Protein AF-A0A1Y5FBE2-F1 (afdb_monomer_lite)

Radius of gyration: 23.7 Å; chains: 1; bounding box: 53×28×66 Å

Foldseek 3Di:
DEAEEECDLAFFPLCVVQNLPDDVLVVPVQLQDPLSLLPTDTQPCNVVLVVVQVVDPPYDYAYEYEHHPNHPCNVVSNLNSCCVPPVVRSVRYHHDNQQLPDDDAEYEECDCVCCNRPHDYQHARSVCNVVSSVVVVVVVVVVVVQQVDWAWDADLQQGIWTAGPAWFFWQWWAFPVPGDIDGGDGHDHGHGPDGNPDDDDDDKGWGQWTATPVGDIDGTRIDGDD

pLDDT: mean 82.66, std 16.42, range [39.03, 98.75]

Organism: NCBI:txid97084

Secondary structure (DSSP, 8-state):
-EEEE-TBTTTB-THHHH-TTS-GGG--GGGGSTTTTTTPPBPTTHHHHHHHHHT-TT-EEEEEE---TT-TTHHHHHHHHHHHH-GGGTT-EEE-S-GGG--SSEEEES-GGGGG-SSEEEE--TTSHHHHHHHHHHHHHHHHHHHT-EEEEEETTTEEEEEESS-EEEEEEEBTTT--EEEEEEE-TT-BSS-S---SS--EEEEEEEEBTTS-EEEEEEEE--

Structure (mmCIF, N/CA/C/O backbone):
data_AF-A0A1Y5FBE2-F1
#
_entry.id   AF-A0A1Y5FBE2-F1
#
loop_
_atom_site.group_PDB
_atom_site.id
_atom_site.type_symbol
_atom_site.label_atom_id
_atom_site.label_alt_id
_atom_site.label_comp_id
_atom_site.label_asym_id
_atom_site.label_entity_id
_atom_site.label_seq_id
_atom_site.pdbx_PDB_ins_code
_atom_site.Cartn_x
_atom_site.Cartn_y
_atom_site.Cartn_z
_atom_site.occupancy
_atom_site.B_iso_or_equiv
_atom_site.auth_seq_id
_atom_site.auth_comp_id
_atom_site.auth_asym_id
_atom_site.auth_atom_id
_atom_site.pdbx_PDB_model_num
ATOM 1 N N . MET A 1 1 ? -9.022 -3.331 5.180 1.00 91.06 1 MET A N 1
ATOM 2 C CA . MET A 1 1 ? -8.553 -2.048 4.631 1.00 91.06 1 MET A CA 1
ATOM 3 C C . MET A 1 1 ? -7.587 -2.339 3.500 1.00 91.06 1 MET A C 1
ATOM 5 O O . MET A 1 1 ? -6.537 -2.925 3.731 1.00 91.06 1 MET A O 1
ATOM 9 N N . ILE A 1 2 ? -7.972 -1.974 2.287 1.00 97.00 2 ILE A N 1
ATOM 10 C CA . ILE A 1 2 ? -7.217 -2.148 1.055 1.00 97.00 2 ILE A CA 1
ATOM 11 C C . ILE A 1 2 ? -6.212 -1.002 0.911 1.00 97.00 2 ILE A C 1
ATOM 13 O O . ILE A 1 2 ? -6.560 0.178 0.999 1.00 97.00 2 ILE A O 1
ATOM 17 N N . VAL A 1 3 ? -4.954 -1.362 0.669 1.00 98.38 3 VAL A N 1
ATOM 18 C CA . VAL A 1 3 ? -3.867 -0.418 0.395 1.00 98.38 3 VAL A CA 1
ATOM 19 C C . VAL A 1 3 ? -3.239 -0.792 -0.940 1.00 98.38 3 VAL A C 1
ATOM 21 O O . VAL A 1 3 ? -2.662 -1.873 -1.079 1.00 98.38 3 VAL A O 1
ATOM 24 N N . TYR A 1 4 ? -3.337 0.115 -1.908 1.00 98.75 4 TYR A N 1
ATOM 25 C CA . TYR A 1 4 ? -2.652 -0.009 -3.186 1.00 98.75 4 TYR A CA 1
ATOM 26 C C . TYR A 1 4 ? -1.256 0.603 -3.109 1.00 98.75 4 TYR A C 1
ATOM 28 O O . TYR A 1 4 ? -1.082 1.721 -2.620 1.00 98.75 4 TYR A O 1
ATOM 36 N N . LEU A 1 5 ? -0.272 -0.127 -3.619 1.00 98.62 5 LEU A N 1
ATOM 37 C CA . LEU A 1 5 ? 1.113 0.305 -3.760 1.00 98.62 5 LEU A CA 1
ATOM 38 C C . LEU A 1 5 ? 1.438 0.396 -5.242 1.00 98.62 5 LEU A C 1
ATOM 40 O O . LEU A 1 5 ? 1.230 -0.574 -5.976 1.00 98.62 5 LEU A O 1
ATOM 44 N N . ASP A 1 6 ? 1.975 1.523 -5.690 1.00 98.06 6 ASP A N 1
ATOM 45 C CA . ASP A 1 6 ? 2.655 1.527 -6.974 1.00 98.06 6 ASP A CA 1
ATOM 46 C C . ASP A 1 6 ? 3.860 0.567 -6.965 1.00 98.06 6 ASP A C 1
ATOM 48 O O . ASP A 1 6 ? 4.431 0.252 -5.916 1.00 98.06 6 ASP A O 1
ATOM 52 N N . MET A 1 7 ? 4.215 0.041 -8.139 1.00 97.50 7 MET A N 1
ATOM 53 C CA . MET A 1 7 ? 5.421 -0.764 -8.264 1.00 97.50 7 MET A CA 1
ATOM 54 C C . MET A 1 7 ? 6.640 0.135 -8.473 1.00 97.50 7 MET A C 1
ATOM 56 O O . MET A 1 7 ? 7.513 0.201 -7.618 1.00 97.50 7 MET A O 1
ATOM 60 N N . ASP A 1 8 ? 6.745 0.761 -9.633 1.00 93.56 8 ASP A N 1
ATOM 61 C CA . ASP A 1 8 ? 7.910 1.482 -10.126 1.00 93.56 8 ASP A CA 1
ATOM 62 C C . ASP A 1 8 ? 7.934 2.936 -9.666 1.00 93.56 8 ASP A C 1
ATOM 64 O O . ASP A 1 8 ? 7.366 3.804 -10.305 1.00 93.56 8 ASP A O 1
ATOM 68 N N . GLY A 1 9 ? 8.699 3.199 -8.609 1.00 94.12 9 GLY A N 1
ATOM 69 C CA . GLY A 1 9 ? 8.725 4.497 -7.933 1.00 94.12 9 GLY A CA 1
ATOM 70 C C . GLY A 1 9 ? 8.431 4.371 -6.441 1.00 94.12 9 GLY A C 1
ATOM 71 O O . GLY A 1 9 ? 8.898 5.195 -5.652 1.00 94.12 9 GLY A O 1
ATOM 72 N N . VAL A 1 10 ? 7.773 3.277 -6.035 1.00 98.00 10 VAL A N 1
ATOM 73 C CA . VAL A 1 10 ? 7.457 2.965 -4.631 1.00 98.00 10 VAL A CA 1
ATOM 74 C C . VAL A 1 10 ? 8.110 1.666 -4.162 1.00 98.00 10 VAL A C 1
ATOM 76 O O . VAL A 1 10 ? 8.870 1.685 -3.198 1.00 98.00 10 VAL A O 1
ATOM 79 N N . LEU A 1 11 ? 7.849 0.534 -4.820 1.00 98.56 11 LEU A N 1
ATOM 80 C CA . LEU A 1 11 ? 8.425 -0.769 -4.454 1.00 98.56 11 LEU A CA 1
ATOM 81 C C . LEU A 1 11 ? 9.741 -1.061 -5.180 1.00 98.56 11 LEU A C 1
ATOM 83 O O . LEU A 1 11 ? 10.663 -1.611 -4.582 1.00 98.56 11 LEU A O 1
ATOM 87 N N . ALA A 1 12 ? 9.827 -0.691 -6.453 1.00 98.06 12 ALA A N 1
ATOM 88 C CA . ALA A 1 12 ? 10.966 -0.857 -7.341 1.00 98.06 12 ALA A CA 1
ATOM 89 C C . ALA A 1 12 ? 11.587 0.514 -7.633 1.00 98.06 12 ALA A C 1
ATOM 91 O O . ALA A 1 12 ? 10.889 1.471 -7.971 1.00 98.06 12 ALA A O 1
ATOM 92 N N . ASN A 1 13 ? 12.907 0.626 -7.519 1.00 96.62 13 ASN A N 1
ATOM 93 C CA . ASN A 1 13 ? 13.623 1.891 -7.638 1.00 96.62 13 ASN A CA 1
ATOM 94 C C . ASN A 1 13 ? 13.934 2.245 -9.099 1.00 96.62 13 ASN A C 1
ATOM 96 O O . ASN A 1 13 ? 15.077 2.184 -9.552 1.00 96.62 13 ASN A O 1
ATOM 100 N N . ILE A 1 14 ? 12.901 2.622 -9.854 1.00 94.75 14 ILE A N 1
ATOM 101 C CA . ILE A 1 14 ? 13.056 3.035 -11.255 1.00 94.75 14 ILE A CA 1
ATOM 102 C C . ILE A 1 14 ? 13.954 4.273 -11.400 1.00 94.75 14 ILE A C 1
ATOM 104 O O . ILE A 1 14 ? 14.804 4.325 -12.292 1.00 94.75 14 ILE A O 1
ATOM 108 N N . HIS A 1 15 ? 13.843 5.221 -10.467 1.00 91.06 15 HIS A N 1
ATOM 109 C CA . HIS A 1 15 ? 14.574 6.493 -10.463 1.00 91.06 15 HIS A CA 1
ATOM 110 C C . HIS A 1 15 ? 16.093 6.334 -10.342 1.00 91.06 15 HIS A C 1
ATOM 112 O O . HIS A 1 15 ? 16.834 7.184 -10.828 1.00 91.06 15 HIS A O 1
ATOM 118 N N . GLN A 1 16 ? 16.580 5.226 -9.777 1.00 91.25 16 GLN A N 1
ATOM 119 C CA . GLN A 1 16 ? 18.009 4.893 -9.781 1.00 91.25 16 GLN A CA 1
ATOM 120 C C . GLN A 1 16 ? 18.550 4.610 -11.188 1.00 91.25 16 GLN A C 1
ATOM 122 O O . GLN A 1 16 ? 19.730 4.844 -11.437 1.00 91.25 16 GLN A O 1
ATOM 127 N N . LYS A 1 17 ? 17.711 4.117 -12.111 1.00 91.12 17 LYS A N 1
ATOM 128 C CA . LYS A 1 17 ? 18.125 3.804 -13.487 1.00 91.12 17 LYS A CA 1
ATOM 129 C C . LYS A 1 17 ? 17.907 4.946 -14.467 1.00 91.12 17 LYS A C 1
ATOM 131 O O . LYS A 1 17 ? 18.722 5.109 -15.367 1.00 91.12 17 LYS A O 1
ATOM 136 N N . ILE A 1 18 ? 16.821 5.702 -14.315 1.00 90.38 18 ILE A N 1
ATOM 137 C CA . ILE A 1 18 ? 16.449 6.758 -15.275 1.00 90.38 18 ILE A CA 1
ATOM 138 C C . ILE A 1 18 ? 16.732 8.175 -14.768 1.00 90.38 18 ILE A C 1
ATOM 140 O O . ILE A 1 18 ? 16.674 9.117 -15.551 1.00 90.38 18 ILE A O 1
ATOM 144 N N . GLY A 1 19 ? 17.060 8.337 -13.485 1.00 88.38 19 GLY A N 1
ATOM 145 C CA . GLY A 1 19 ? 17.214 9.634 -12.832 1.00 88.38 19 GLY A CA 1
ATOM 146 C C . GLY A 1 19 ? 15.889 10.196 -12.305 1.00 88.38 19 GLY A C 1
ATOM 147 O O . GLY A 1 19 ? 14.840 10.051 -12.920 1.00 88.38 19 GLY A O 1
ATOM 148 N N . PHE A 1 20 ? 15.954 10.878 -11.161 1.00 86.50 20 PHE A N 1
ATOM 149 C CA . PHE A 1 20 ? 14.786 11.410 -10.441 1.00 86.50 20 PHE A CA 1
ATOM 150 C C . PHE A 1 20 ? 14.040 12.548 -11.146 1.00 86.50 20 PHE A C 1
ATOM 152 O O . PHE A 1 20 ? 12.918 12.868 -10.766 1.00 86.50 20 PHE A O 1
ATOM 159 N N . ASP A 1 21 ? 14.685 13.202 -12.109 1.00 83.50 21 ASP A N 1
ATOM 160 C CA . ASP A 1 21 ? 14.123 14.339 -12.843 1.00 83.50 21 ASP A CA 1
ATOM 161 C C . ASP A 1 21 ? 13.597 13.923 -14.228 1.00 83.50 21 ASP A C 1
ATOM 163 O O . ASP A 1 21 ? 13.126 14.763 -14.993 1.00 83.50 21 ASP A O 1
ATOM 167 N N . THR A 1 22 ? 13.657 12.625 -14.548 1.00 77.69 22 THR A N 1
ATOM 168 C CA . THR A 1 22 ? 13.170 12.064 -15.809 1.00 77.69 22 THR A CA 1
ATOM 169 C C . THR A 1 22 ? 11.694 11.687 -15.671 1.00 77.69 22 THR A C 1
ATOM 171 O O . THR A 1 22 ? 11.365 10.798 -14.882 1.00 77.69 22 THR A O 1
ATOM 174 N N . PRO A 1 23 ? 10.777 12.303 -16.440 1.00 68.31 23 PRO A N 1
ATOM 175 C CA . PRO A 1 23 ? 9.371 11.921 -16.403 1.00 68.31 23 PRO A CA 1
ATOM 176 C C . PRO A 1 23 ? 9.186 10.498 -16.948 1.00 68.31 23 PRO A C 1
ATOM 178 O O . PRO A 1 23 ? 9.473 10.236 -18.115 1.00 68.31 23 PRO A O 1
ATOM 181 N N . ILE A 1 24 ? 8.661 9.581 -16.132 1.00 65.12 24 ILE A N 1
ATOM 182 C CA . ILE A 1 24 ? 8.400 8.187 -16.544 1.00 65.12 24 ILE A CA 1
ATOM 183 C C . ILE A 1 24 ? 7.363 8.135 -17.676 1.00 65.12 24 ILE A C 1
ATOM 185 O O . ILE A 1 24 ? 7.518 7.372 -18.629 1.00 65.12 24 ILE A O 1
ATOM 189 N N . ASP A 1 25 ? 6.348 9.004 -17.627 1.00 65.62 25 ASP A N 1
ATOM 190 C CA . ASP A 1 25 ? 5.325 9.111 -18.676 1.00 65.62 25 ASP A CA 1
ATOM 191 C C . ASP A 1 25 ? 5.894 9.586 -20.030 1.00 65.62 25 ASP A C 1
ATOM 193 O O . ASP A 1 25 ? 5.249 9.387 -21.058 1.00 65.62 25 ASP A O 1
ATOM 197 N N . ALA A 1 26 ? 7.110 10.151 -20.070 1.00 64.00 26 ALA A N 1
ATOM 198 C CA . ALA A 1 26 ? 7.785 10.494 -21.326 1.00 64.00 26 ALA A CA 1
ATOM 199 C C . ALA A 1 26 ? 8.360 9.266 -22.053 1.00 64.00 26 ALA A C 1
ATOM 201 O O . ALA A 1 26 ? 8.919 9.414 -23.136 1.00 64.00 26 ALA A O 1
ATOM 202 N N . THR A 1 27 ? 8.217 8.068 -21.472 1.00 71.44 27 THR A N 1
ATOM 203 C CA . THR A 1 27 ? 8.699 6.799 -22.028 1.00 71.44 27 THR A CA 1
ATOM 204 C C . THR A 1 27 ? 10.167 6.891 -22.464 1.00 71.44 27 THR A C 1
ATOM 206 O O . THR A 1 27 ? 10.480 6.741 -23.647 1.00 71.44 27 THR A O 1
ATOM 209 N N . PRO A 1 28 ? 11.093 7.190 -21.529 1.00 80.81 28 PRO A N 1
ATOM 210 C CA . PRO A 1 28 ? 12.508 7.295 -21.861 1.00 80.81 28 PRO A CA 1
ATOM 211 C C . PRO A 1 28 ? 13.012 5.999 -22.529 1.00 80.81 28 PRO A C 1
ATOM 213 O O . PRO A 1 28 ? 12.566 4.910 -22.158 1.00 80.81 28 PRO A O 1
ATOM 216 N N . PRO A 1 29 ? 13.938 6.065 -23.503 1.00 84.00 29 PRO A N 1
ATOM 217 C CA . PRO A 1 29 ? 14.352 4.895 -24.286 1.00 84.00 29 PRO A CA 1
ATOM 218 C C . PRO A 1 29 ? 14.809 3.693 -23.445 1.00 84.00 29 PRO A C 1
ATOM 220 O O . PRO A 1 29 ? 14.703 2.545 -23.874 1.00 84.00 29 PRO A O 1
ATOM 223 N N . GLU A 1 30 ? 15.312 3.934 -22.235 1.00 86.06 30 GLU A N 1
ATOM 224 C CA . GLU A 1 30 ? 15.696 2.919 -21.260 1.00 86.06 30 GLU A CA 1
ATOM 225 C C . GLU A 1 30 ? 14.540 1.988 -20.892 1.00 86.06 30 GLU A C 1
ATOM 227 O O . GLU A 1 30 ? 14.751 0.776 -20.843 1.00 86.06 30 GLU A O 1
ATOM 232 N N . ILE A 1 31 ? 13.331 2.523 -20.680 1.00 88.56 31 ILE A N 1
ATOM 233 C CA . ILE A 1 31 ? 12.184 1.736 -20.202 1.00 88.56 31 ILE A CA 1
ATOM 234 C C . ILE A 1 31 ? 11.570 0.857 -21.294 1.00 88.56 31 ILE A C 1
ATOM 236 O O . ILE A 1 31 ? 10.715 0.025 -20.999 1.00 88.56 31 ILE A O 1
ATOM 240 N N . LEU A 1 32 ? 11.999 1.028 -22.549 1.00 89.00 32 LEU A N 1
ATOM 241 C CA . LEU A 1 32 ? 11.615 0.191 -23.688 1.00 89.00 32 LEU A CA 1
ATOM 242 C C . LEU A 1 32 ? 12.526 -1.035 -23.856 1.00 89.00 32 LEU A C 1
ATOM 244 O O . LEU A 1 32 ? 12.221 -1.929 -24.643 1.00 89.00 32 LEU A O 1
ATOM 248 N N . LYS A 1 33 ? 13.658 -1.089 -23.143 1.00 90.81 33 LYS A N 1
ATOM 249 C CA . LYS A 1 33 ? 14.602 -2.207 -23.237 1.00 90.81 33 LYS A CA 1
ATOM 250 C C . LYS A 1 33 ? 14.026 -3.442 -22.545 1.00 90.81 33 LYS A C 1
ATOM 252 O O . LYS A 1 33 ? 13.540 -3.364 -21.420 1.00 90.81 33 LYS A O 1
ATOM 257 N N . HIS A 1 34 ? 14.149 -4.596 -23.194 1.00 91.62 34 HIS A N 1
ATOM 258 C CA . HIS A 1 34 ? 13.789 -5.879 -22.593 1.00 91.62 34 HIS A CA 1
ATOM 259 C C . HIS A 1 34 ? 14.567 -6.135 -21.296 1.00 91.62 34 HIS A C 1
ATOM 261 O O . HIS A 1 34 ? 15.775 -5.903 -21.221 1.00 91.62 34 HIS A O 1
ATOM 267 N N . GLY A 1 35 ? 13.866 -6.638 -20.286 1.00 93.69 35 GLY A N 1
ATOM 268 C CA . GLY A 1 35 ? 14.384 -6.899 -18.946 1.00 93.69 35 GLY A CA 1
ATOM 269 C C . GLY A 1 35 ? 14.561 -5.644 -18.089 1.00 93.69 35 GLY A C 1
ATOM 270 O O . GLY A 1 35 ? 15.062 -5.747 -16.966 1.00 93.69 35 GLY A O 1
ATOM 271 N N . PHE A 1 36 ? 14.172 -4.458 -18.572 1.00 95.56 36 PHE A N 1
ATOM 272 C CA . PHE A 1 36 ? 14.348 -3.220 -17.820 1.00 95.56 36 PHE A CA 1
ATOM 273 C C . PHE A 1 36 ? 13.620 -3.279 -16.473 1.00 95.56 36 PHE A C 1
ATOM 275 O O . PHE A 1 36 ? 14.260 -3.086 -15.439 1.00 95.56 36 PHE A O 1
ATOM 282 N N . PHE A 1 37 ? 12.327 -3.618 -16.458 1.00 96.38 37 PHE A N 1
ATOM 283 C CA . PHE A 1 37 ? 11.546 -3.614 -15.216 1.00 96.38 37 PHE A CA 1
ATOM 284 C C . PHE A 1 37 ? 11.945 -4.760 -14.282 1.00 96.38 37 PHE A C 1
ATOM 286 O O . PHE A 1 37 ? 11.993 -4.569 -13.070 1.00 96.38 37 PHE A O 1
ATOM 293 N N . GLN A 1 38 ? 12.301 -5.925 -14.832 1.00 96.56 38 GLN A N 1
ATOM 294 C CA . GLN A 1 38 ? 12.767 -7.071 -14.040 1.00 96.56 38 GLN A CA 1
ATOM 295 C C . GLN A 1 38 ? 14.124 -6.808 -13.366 1.00 96.56 38 GLN A C 1
ATOM 297 O O . GLN A 1 38 ? 14.437 -7.389 -12.335 1.00 96.56 38 GLN A O 1
ATOM 302 N N . SER A 1 39 ? 14.926 -5.901 -13.920 1.00 96.44 39 SER A N 1
ATOM 303 C CA . SER A 1 39 ? 16.252 -5.573 -13.393 1.00 96.44 39 SER A CA 1
ATOM 304 C C . SER A 1 39 ? 16.260 -4.435 -12.364 1.00 96.44 39 SER A C 1
ATOM 306 O O . SER A 1 39 ? 17.344 -3.989 -11.977 1.00 96.44 39 SER A O 1
ATOM 308 N N . LEU A 1 40 ? 15.098 -3.899 -11.976 1.00 97.38 40 LEU A N 1
ATOM 309 C CA . LEU A 1 40 ? 15.006 -2.834 -10.975 1.00 97.38 40 LEU A CA 1
ATOM 310 C C . LEU A 1 40 ? 15.392 -3.347 -9.584 1.00 97.38 40 LEU A C 1
ATOM 312 O O . LEU A 1 40 ? 15.043 -4.461 -9.201 1.00 97.38 40 LEU A O 1
ATOM 316 N N . GLU A 1 41 ? 16.085 -2.520 -8.806 1.00 98.00 41 GLU A N 1
ATOM 317 C CA . GLU A 1 41 ? 16.372 -2.831 -7.405 1.00 98.00 41 GLU A CA 1
ATOM 318 C C . GLU A 1 41 ? 15.139 -2.565 -6.533 1.00 98.00 41 GLU A C 1
ATOM 320 O O . GLU A 1 41 ? 14.303 -1.714 -6.850 1.00 98.00 41 GLU A O 1
ATOM 325 N N . VAL A 1 42 ? 15.018 -3.282 -5.415 1.00 98.56 42 VAL A N 1
ATOM 326 C CA . VAL A 1 42 ? 13.977 -3.012 -4.416 1.00 98.56 42 VAL A CA 1
ATOM 327 C C . VAL A 1 42 ? 14.237 -1.651 -3.769 1.00 98.56 42 VAL A C 1
ATOM 329 O O . VAL A 1 42 ? 15.350 -1.352 -3.339 1.00 98.56 42 VAL A O 1
ATOM 332 N N . MET A 1 43 ? 13.198 -0.824 -3.675 1.00 98.50 43 MET A N 1
ATOM 333 C CA . MET A 1 43 ? 13.261 0.479 -3.023 1.00 98.50 43 MET A CA 1
ATOM 334 C C . MET A 1 43 ? 13.633 0.327 -1.545 1.00 98.50 43 MET A C 1
ATOM 336 O O . MET A 1 43 ? 13.101 -0.524 -0.827 1.00 98.50 43 MET A O 1
ATOM 340 N N . ASN A 1 44 ? 14.523 1.194 -1.064 1.00 98.38 44 ASN A N 1
ATOM 341 C CA . ASN A 1 44 ? 14.972 1.150 0.322 1.00 98.38 44 ASN A CA 1
ATOM 342 C C . ASN A 1 44 ? 13.786 1.314 1.298 1.00 98.38 44 ASN A C 1
ATOM 344 O O . ASN A 1 44 ? 13.048 2.297 1.230 1.00 98.38 44 ASN A O 1
ATOM 348 N N . GLY A 1 45 ? 13.610 0.351 2.206 1.00 98.31 45 GLY A N 1
ATOM 349 C CA . GLY A 1 45 ? 12.492 0.285 3.155 1.00 98.31 45 GLY A CA 1
ATOM 350 C C . GLY A 1 45 ? 11.226 -0.418 2.648 1.00 98.31 45 GLY A C 1
ATOM 351 O O . GLY A 1 45 ? 10.345 -0.700 3.458 1.00 98.31 45 GLY A O 1
ATOM 352 N N . ALA A 1 46 ? 11.126 -0.768 1.360 1.00 98.50 46 ALA A N 1
ATOM 353 C CA . ALA A 1 46 ? 9.926 -1.413 0.816 1.00 98.50 46 ALA A CA 1
ATOM 354 C C . ALA A 1 46 ? 9.673 -2.793 1.435 1.00 98.50 46 ALA A C 1
ATOM 356 O O . ALA A 1 46 ? 8.547 -3.098 1.817 1.00 98.50 46 ALA A O 1
ATOM 357 N N . ALA A 1 47 ? 10.719 -3.609 1.603 1.00 98.25 47 ALA A N 1
ATOM 358 C CA . ALA A 1 47 ? 10.591 -4.927 2.226 1.00 98.25 47 ALA A CA 1
ATOM 359 C C . ALA A 1 47 ? 10.138 -4.853 3.691 1.00 98.25 47 ALA A C 1
ATOM 361 O O . ALA A 1 47 ? 9.271 -5.619 4.104 1.00 98.25 47 ALA A O 1
ATOM 362 N N . GLU A 1 48 ? 10.668 -3.897 4.460 1.00 98.50 48 GLU A N 1
ATOM 363 C CA . GLU A 1 48 ? 10.246 -3.660 5.845 1.00 98.50 48 GLU A CA 1
ATOM 364 C C . GLU A 1 48 ? 8.775 -3.234 5.908 1.00 98.50 48 GLU A C 1
ATOM 366 O O . GLU A 1 48 ? 8.008 -3.773 6.703 1.00 98.50 48 GLU A O 1
ATOM 371 N N . PHE A 1 49 ? 8.364 -2.310 5.036 1.00 98.50 49 PHE A N 1
ATOM 372 C CA . PHE A 1 49 ? 6.984 -1.841 4.973 1.00 98.50 49 PHE A CA 1
ATOM 373 C C . PHE A 1 49 ? 6.006 -2.954 4.570 1.00 98.50 49 PHE A C 1
ATOM 375 O O . PHE A 1 49 ? 4.965 -3.106 5.208 1.00 98.50 49 PHE A O 1
ATOM 382 N N . VAL A 1 50 ? 6.339 -3.749 3.546 1.00 98.12 50 VAL A N 1
ATOM 383 C CA . VAL A 1 50 ? 5.499 -4.870 3.096 1.00 98.12 50 VAL A CA 1
ATOM 384 C C . VAL A 1 50 ? 5.360 -5.917 4.199 1.00 98.12 50 VAL A C 1
ATOM 386 O O . VAL A 1 50 ? 4.239 -6.324 4.486 1.00 98.12 50 VAL A O 1
ATOM 389 N N . ASN A 1 51 ? 6.453 -6.308 4.862 1.00 97.38 51 ASN A N 1
ATOM 390 C CA . ASN A 1 51 ? 6.393 -7.262 5.974 1.00 97.38 51 ASN A CA 1
ATOM 391 C C . ASN A 1 51 ? 5.546 -6.725 7.131 1.00 97.38 51 ASN A C 1
ATOM 393 O O . ASN A 1 51 ? 4.635 -7.410 7.586 1.00 97.38 51 ASN A O 1
ATOM 397 N N . TRP A 1 52 ? 5.772 -5.471 7.535 1.00 97.44 52 TRP A N 1
ATOM 398 C CA . TRP A 1 52 ? 4.956 -4.824 8.561 1.00 97.44 52 TRP A CA 1
ATOM 399 C C . TRP A 1 52 ? 3.465 -4.860 8.209 1.00 97.44 52 TRP A C 1
ATOM 401 O O . TRP A 1 52 ? 2.640 -5.172 9.062 1.00 97.44 52 TRP A O 1
ATOM 411 N N . ALA A 1 53 ? 3.106 -4.557 6.963 1.00 96.00 53 ALA A N 1
ATOM 412 C CA . ALA A 1 53 ? 1.714 -4.556 6.542 1.00 96.00 53 ALA A CA 1
ATOM 413 C C . ALA A 1 53 ? 1.113 -5.970 6.479 1.00 96.00 53 ALA A C 1
ATOM 415 O O . ALA A 1 53 ? -0.048 -6.140 6.837 1.00 96.00 53 ALA A O 1
ATOM 416 N N . LEU A 1 54 ? 1.888 -6.983 6.073 1.00 91.69 54 LEU A N 1
ATOM 417 C CA . LEU A 1 54 ? 1.456 -8.387 6.079 1.00 91.69 54 LEU A CA 1
ATOM 418 C C . LEU A 1 54 ? 1.227 -8.933 7.498 1.00 91.69 54 LEU A C 1
ATOM 420 O O . LEU A 1 54 ? 0.388 -9.817 7.671 1.00 91.69 54 LEU A O 1
ATOM 424 N N . ASP A 1 55 ? 1.911 -8.386 8.506 1.00 92.56 55 ASP A N 1
ATOM 425 C CA . ASP A 1 55 ? 1.688 -8.730 9.916 1.00 92.56 55 ASP A CA 1
ATOM 426 C C . ASP A 1 55 ? 0.356 -8.175 10.469 1.00 92.56 55 ASP A C 1
ATOM 428 O O . ASP A 1 55 ? -0.096 -8.602 11.534 1.00 92.56 55 ASP A O 1
ATOM 432 N N . HIS A 1 56 ? -0.307 -7.254 9.755 1.00 86.38 56 HIS A N 1
ATOM 433 C CA . HIS A 1 56 ? -1.610 -6.696 10.135 1.00 86.38 56 HIS A CA 1
ATOM 434 C C .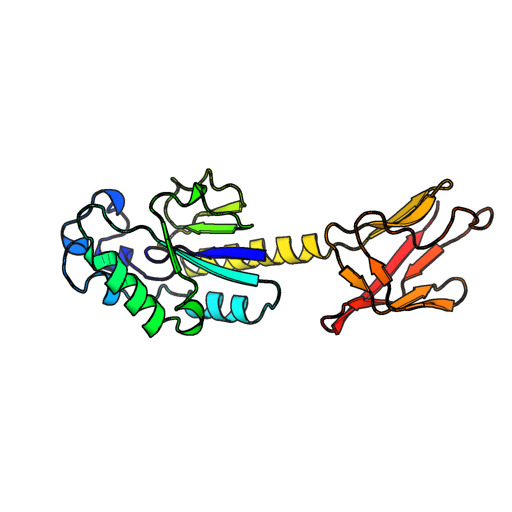 HIS A 1 56 ? -2.732 -7.387 9.356 1.00 86.38 56 HIS A C 1
ATOM 436 O O . HIS A 1 56 ? -2.912 -7.165 8.159 1.00 86.38 56 HIS A O 1
ATOM 442 N N . ARG A 1 57 ? -3.538 -8.204 10.043 1.00 84.38 57 ARG A N 1
ATOM 443 C CA . ARG A 1 57 ? -4.610 -9.016 9.428 1.00 84.38 57 ARG A CA 1
ATOM 444 C C . ARG A 1 57 ? -5.717 -8.190 8.771 1.00 84.38 57 ARG A C 1
ATOM 446 O O . ARG A 1 57 ? -6.466 -8.700 7.945 1.00 84.38 57 ARG A O 1
ATOM 453 N N . GLU A 1 58 ? -5.839 -6.931 9.158 1.00 85.44 58 GLU A N 1
ATOM 454 C CA . GLU A 1 58 ? -6.838 -5.976 8.690 1.00 85.44 58 GLU A CA 1
ATOM 455 C C . GLU A 1 58 ? -6.392 -5.256 7.417 1.00 85.44 58 GLU A C 1
ATOM 457 O O . GLU A 1 58 ? -7.197 -4.550 6.801 1.00 85.44 58 GLU A O 1
ATOM 462 N N . LEU A 1 59 ? -5.118 -5.397 7.038 1.00 92.56 59 LEU A N 1
ATOM 463 C CA . LEU A 1 59 ? -4.557 -4.812 5.832 1.00 92.56 59 LEU A CA 1
ATOM 464 C C . LEU A 1 59 ? -4.585 -5.812 4.684 1.00 92.56 59 LEU A C 1
ATOM 466 O O . LEU A 1 59 ? -4.138 -6.953 4.781 1.00 92.56 59 LEU A O 1
ATOM 470 N N . GLU A 1 60 ? -5.064 -5.336 3.545 1.00 95.62 60 GLU A N 1
ATOM 471 C CA . GLU A 1 60 ? -5.024 -6.062 2.292 1.00 95.62 60 GLU A CA 1
ATOM 472 C C . GLU A 1 60 ? -4.179 -5.277 1.293 1.00 95.62 60 GLU A C 1
ATOM 474 O O . GLU A 1 60 ? -4.622 -4.285 0.713 1.00 95.62 60 GLU A O 1
ATOM 479 N N . LEU A 1 61 ? -2.927 -5.705 1.126 1.00 97.88 61 LEU A N 1
ATOM 480 C CA . LEU A 1 61 ? -2.025 -5.095 0.157 1.00 97.88 61 LEU A CA 1
ATOM 481 C C . LEU A 1 61 ? -2.317 -5.573 -1.262 1.00 97.88 61 LEU A C 1
ATOM 483 O O . LEU A 1 61 ? -2.384 -6.781 -1.507 1.00 97.88 61 LEU A O 1
ATOM 487 N N . TRP A 1 62 ? -2.367 -4.615 -2.182 1.00 98.62 62 TRP A N 1
ATOM 488 C CA . TRP A 1 62 ? -2.397 -4.822 -3.625 1.00 98.62 62 TRP A CA 1
ATOM 489 C C . TRP A 1 62 ? -1.348 -3.942 -4.294 1.00 98.62 62 TRP A C 1
ATOM 491 O O . TRP A 1 62 ? -1.090 -2.822 -3.864 1.00 98.62 62 TRP A O 1
ATOM 501 N N . ILE A 1 63 ? -0.752 -4.432 -5.371 1.00 98.69 63 ILE A N 1
ATOM 502 C CA . ILE A 1 63 ? 0.111 -3.637 -6.240 1.00 98.69 63 ILE A CA 1
ATOM 503 C C . ILE A 1 63 ? -0.751 -3.108 -7.380 1.00 98.69 63 ILE A C 1
ATOM 505 O O . ILE A 1 63 ? -1.477 -3.875 -8.006 1.00 98.69 63 ILE A O 1
ATOM 509 N N . ALA A 1 64 ? -0.673 -1.814 -7.661 1.00 98.25 64 ALA A N 1
ATOM 510 C CA . ALA A 1 64 ? -1.345 -1.170 -8.780 1.00 98.25 64 ALA A CA 1
ATOM 511 C C . ALA A 1 64 ? -0.293 -0.469 -9.636 1.00 98.25 64 ALA A C 1
ATOM 513 O O . ALA A 1 64 ? 0.239 0.557 -9.230 1.00 98.25 64 ALA A O 1
ATOM 514 N N . THR A 1 65 ? 0.012 -1.004 -10.816 1.00 96.69 65 THR A N 1
ATOM 515 C CA . THR A 1 65 ? 1.046 -0.465 -11.715 1.00 96.69 65 THR A CA 1
ATOM 516 C C . THR A 1 65 ? 0.474 -0.197 -13.104 1.00 96.69 65 THR A C 1
ATOM 518 O O . THR A 1 65 ? -0.476 -0.849 -13.541 1.00 96.69 65 THR A O 1
ATOM 521 N N . LYS A 1 66 ? 1.062 0.768 -13.808 1.00 93.62 66 LYS A N 1
ATOM 522 C CA . LYS A 1 66 ? 0.783 1.069 -15.215 1.00 93.62 66 LYS A CA 1
ATOM 523 C C . LYS A 1 66 ? 1.943 0.544 -16.066 1.00 93.62 66 LYS A C 1
ATOM 525 O O . LYS A 1 66 ? 3.086 0.492 -15.615 1.00 93.62 66 LYS A O 1
ATOM 530 N N . ILE A 1 67 ? 1.657 0.165 -17.309 1.00 91.81 67 ILE A N 1
ATOM 531 C CA . ILE A 1 67 ? 2.695 -0.120 -18.309 1.00 91.81 67 ILE A CA 1
ATOM 532 C C . ILE A 1 67 ? 2.852 1.065 -19.272 1.00 91.81 67 ILE A C 1
ATOM 534 O O . ILE A 1 67 ? 1.860 1.745 -19.555 1.00 91.81 67 ILE A O 1
ATOM 538 N N . PRO A 1 68 ? 4.064 1.327 -19.790 1.00 89.00 68 PRO A N 1
ATOM 539 C CA . PRO A 1 68 ? 4.252 2.281 -20.879 1.00 89.00 68 PRO A CA 1
ATOM 540 C C . PRO A 1 68 ? 3.481 1.838 -22.127 1.00 89.00 68 PRO A C 1
ATOM 542 O O . PRO A 1 68 ? 3.468 0.648 -22.446 1.00 89.00 68 PRO A O 1
ATOM 545 N N . SER A 1 69 ? 2.878 2.785 -22.852 1.00 85.00 69 SER A N 1
ATOM 546 C CA . SER A 1 69 ? 2.076 2.488 -24.052 1.00 85.00 69 SER A CA 1
ATOM 547 C C . SER A 1 69 ? 2.874 1.742 -25.126 1.00 85.00 69 SER A C 1
ATOM 549 O O . SER A 1 69 ? 2.337 0.851 -25.778 1.00 85.00 69 SER A O 1
ATOM 551 N N . ASP A 1 70 ? 4.166 2.057 -25.247 1.00 86.50 70 ASP A N 1
ATOM 552 C CA . ASP A 1 70 ? 5.059 1.506 -26.271 1.00 86.50 70 ASP A CA 1
ATOM 553 C C . ASP A 1 70 ? 5.907 0.319 -25.769 1.00 86.50 70 ASP A C 1
ATOM 555 O O . ASP A 1 70 ? 6.811 -0.138 -26.469 1.00 86.50 70 ASP A O 1
ATOM 559 N N . ASN A 1 71 ? 5.628 -0.215 -24.568 1.00 89.44 71 ASN A N 1
ATOM 560 C CA . ASN A 1 71 ? 6.286 -1.420 -24.049 1.00 89.44 71 ASN A CA 1
ATOM 561 C C . ASN A 1 71 ? 5.273 -2.448 -23.502 1.00 89.44 71 ASN A C 1
ATOM 563 O O . ASN A 1 71 ? 5.055 -2.521 -22.288 1.00 89.44 71 ASN A O 1
ATOM 567 N N . PRO A 1 72 ? 4.696 -3.311 -24.359 1.00 84.94 72 PRO A N 1
ATOM 568 C CA . PRO A 1 72 ? 3.782 -4.361 -23.907 1.00 84.94 72 PRO A CA 1
ATOM 569 C C . PRO A 1 72 ? 4.473 -5.434 -23.045 1.00 84.94 72 PRO A C 1
ATOM 571 O O . PRO A 1 72 ? 3.822 -6.066 -22.213 1.00 84.94 72 PRO A O 1
ATOM 574 N N . TYR A 1 73 ? 5.788 -5.630 -23.194 1.00 91.44 73 TYR A N 1
ATOM 575 C CA . TYR A 1 73 ? 6.548 -6.610 -22.409 1.00 91.44 73 TYR A CA 1
ATOM 576 C C . TYR A 1 73 ? 6.709 -6.197 -20.942 1.00 91.44 73 TYR A C 1
ATOM 578 O O . TYR A 1 73 ? 6.872 -7.064 -20.079 1.00 91.44 73 TYR A O 1
ATOM 586 N N . ALA A 1 74 ? 6.565 -4.901 -20.642 1.00 94.44 74 ALA A N 1
ATOM 587 C CA . ALA A 1 74 ? 6.607 -4.373 -19.283 1.00 94.44 74 ALA A CA 1
ATOM 588 C C . ALA A 1 74 ? 5.619 -5.080 -18.345 1.00 94.44 74 ALA A C 1
ATOM 590 O O . ALA A 1 74 ? 5.933 -5.274 -17.175 1.00 94.44 74 ALA A O 1
ATOM 591 N N . ALA A 1 75 ? 4.451 -5.504 -18.845 1.00 95.44 75 ALA A N 1
ATOM 592 C CA . ALA A 1 75 ? 3.467 -6.246 -18.057 1.00 95.44 75 ALA A CA 1
ATOM 593 C C . ALA A 1 75 ? 4.073 -7.525 -17.458 1.00 95.44 75 ALA A C 1
ATOM 595 O O . ALA A 1 75 ? 4.052 -7.727 -16.244 1.00 95.44 75 ALA A O 1
ATOM 596 N N . THR A 1 76 ? 4.660 -8.366 -18.310 1.00 96.69 76 THR A N 1
ATOM 597 C CA . THR A 1 76 ? 5.283 -9.627 -17.898 1.00 96.69 76 THR A CA 1
ATOM 598 C C . THR A 1 76 ? 6.481 -9.381 -16.989 1.00 96.69 76 THR A C 1
ATOM 600 O O . THR A 1 76 ? 6.604 -10.032 -15.955 1.00 96.69 76 THR A O 1
ATOM 603 N N . GLU A 1 77 ? 7.345 -8.424 -17.330 1.00 97.56 77 GLU A N 1
ATOM 604 C CA . GLU A 1 77 ? 8.537 -8.114 -16.533 1.00 97.56 77 GLU A CA 1
ATOM 605 C C . GLU A 1 77 ? 8.187 -7.631 -15.123 1.00 97.56 77 GLU A C 1
ATOM 607 O O . GLU A 1 77 ? 8.784 -8.092 -14.152 1.00 97.56 77 GLU A O 1
ATOM 612 N N . LYS A 1 78 ? 7.182 -6.757 -14.992 1.00 97.69 78 LYS A N 1
ATOM 613 C CA . LYS A 1 78 ? 6.687 -6.279 -13.696 1.00 97.69 78 LYS A CA 1
ATOM 614 C C . LYS A 1 78 ? 6.103 -7.422 -12.860 1.00 97.69 78 LYS A C 1
ATOM 616 O O . LYS A 1 78 ? 6.410 -7.536 -11.676 1.00 97.69 78 LYS A O 1
ATOM 621 N N . LEU A 1 79 ? 5.318 -8.316 -13.468 1.00 98.06 79 LEU A N 1
ATOM 622 C CA . LEU A 1 79 ? 4.775 -9.494 -12.777 1.00 98.06 79 LEU A CA 1
ATOM 623 C C . LEU A 1 79 ? 5.878 -10.452 -12.298 1.00 98.06 79 LEU A C 1
ATOM 625 O O . LEU A 1 79 ? 5.810 -10.959 -11.176 1.00 98.06 79 LEU A O 1
ATOM 629 N N . LEU A 1 80 ? 6.906 -10.684 -13.121 1.00 98.31 80 LEU A N 1
ATOM 630 C CA . LEU A 1 80 ? 8.067 -11.494 -12.742 1.00 98.31 80 LEU A CA 1
ATOM 631 C C . LEU A 1 80 ? 8.852 -10.843 -11.603 1.00 98.31 80 LEU A C 1
ATOM 633 O O . LEU A 1 80 ? 9.153 -11.519 -10.620 1.00 98.31 80 LEU A O 1
ATOM 637 N N . TRP A 1 81 ? 9.085 -9.532 -11.684 1.00 98.50 81 TRP A N 1
ATOM 638 C CA . TRP A 1 81 ? 9.760 -8.769 -10.639 1.00 98.50 81 TRP A CA 1
ATOM 639 C C . TRP A 1 81 ? 9.047 -8.884 -9.288 1.00 98.50 81 TRP A C 1
ATOM 641 O O . TRP A 1 81 ? 9.684 -9.163 -8.270 1.00 98.50 81 TRP A O 1
ATOM 651 N N . VAL A 1 82 ? 7.716 -8.729 -9.266 1.00 98.50 82 VAL A N 1
ATOM 652 C CA . VAL A 1 82 ? 6.914 -8.900 -8.043 1.00 98.50 82 VAL A CA 1
ATOM 653 C C . VAL A 1 82 ? 7.033 -10.326 -7.519 1.00 98.50 82 VAL A C 1
ATOM 655 O O . VAL A 1 82 ? 7.197 -10.526 -6.318 1.00 98.50 82 VAL A O 1
ATOM 658 N N . ARG A 1 83 ? 6.973 -11.333 -8.395 1.00 98.31 83 ARG A N 1
ATOM 659 C CA . ARG A 1 83 ? 7.100 -12.737 -7.988 1.00 98.31 83 ARG A CA 1
ATOM 660 C C . ARG A 1 83 ? 8.455 -13.031 -7.340 1.00 98.31 83 ARG A C 1
ATOM 662 O O . ARG A 1 83 ? 8.497 -13.823 -6.402 1.00 98.31 83 ARG A O 1
ATOM 669 N N . GLU A 1 84 ? 9.523 -12.418 -7.840 1.00 98.19 84 GLU A N 1
ATOM 670 C CA . GLU A 1 84 ? 10.895 -12.593 -7.354 1.00 98.19 84 GLU A CA 1
ATOM 671 C C . GLU A 1 84 ? 11.144 -11.864 -6.026 1.00 98.19 84 GLU A C 1
ATOM 673 O O . GLU A 1 84 ? 11.714 -12.450 -5.110 1.00 98.19 84 GLU A O 1
ATOM 678 N N . ASN A 1 85 ? 10.675 -10.619 -5.891 1.00 98.31 85 ASN A N 1
ATOM 679 C CA . ASN A 1 85 ? 10.998 -9.764 -4.742 1.00 98.31 85 ASN A CA 1
ATOM 680 C C . ASN A 1 85 ? 9.933 -9.784 -3.633 1.00 98.31 85 ASN A C 1
ATOM 682 O O . ASN A 1 85 ? 10.254 -9.644 -2.455 1.00 98.31 85 ASN A O 1
ATOM 686 N N . PHE A 1 86 ? 8.662 -9.987 -3.991 1.00 97.81 86 PHE A N 1
ATOM 687 C CA . PHE A 1 86 ? 7.510 -9.961 -3.084 1.00 97.81 86 PHE A CA 1
ATOM 688 C C . PHE A 1 86 ? 6.557 -11.126 -3.367 1.00 97.81 86 PHE A C 1
ATOM 690 O O . PHE A 1 86 ? 5.379 -10.939 -3.677 1.00 97.81 86 PHE A O 1
ATOM 697 N N . PHE A 1 87 ? 7.054 -12.358 -3.227 1.00 96.81 87 PHE A N 1
ATOM 698 C CA . PHE A 1 87 ? 6.325 -13.586 -3.574 1.00 96.81 87 PHE A CA 1
ATOM 699 C C . PHE A 1 87 ? 4.897 -13.676 -2.994 1.00 96.81 87 PHE A C 1
ATOM 701 O O . PHE A 1 87 ? 3.987 -14.205 -3.642 1.00 96.81 87 PHE A O 1
ATOM 708 N N . TYR A 1 88 ? 4.658 -13.136 -1.796 1.00 94.56 88 TYR A N 1
ATOM 709 C CA . TYR A 1 88 ? 3.331 -13.103 -1.165 1.00 94.56 88 TYR A CA 1
ATOM 710 C C . TYR A 1 88 ? 2.309 -12.232 -1.918 1.00 94.56 88 TYR A C 1
ATOM 712 O O . TYR A 1 88 ? 1.113 -12.508 -1.856 1.00 94.56 88 TYR A O 1
ATOM 720 N N . LEU A 1 89 ? 2.770 -11.239 -2.683 1.00 97.31 89 LEU A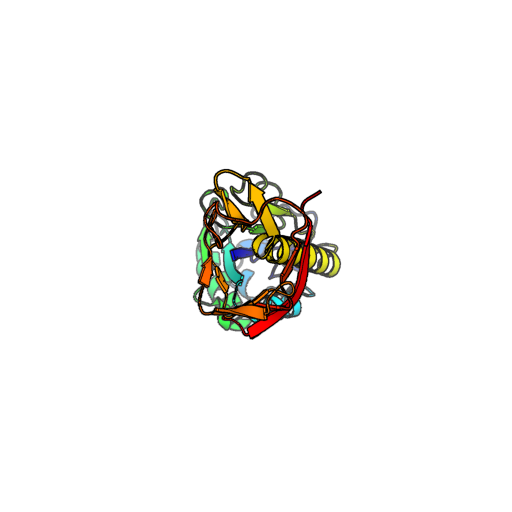 N 1
ATOM 721 C CA . LEU A 1 89 ? 1.947 -10.326 -3.481 1.00 97.31 89 LEU A CA 1
ATOM 722 C C . LEU A 1 89 ? 1.832 -10.744 -4.958 1.00 97.31 89 LEU A C 1
ATOM 724 O O . LEU A 1 89 ? 1.158 -10.067 -5.725 1.00 97.31 89 LEU A O 1
ATOM 728 N N . ARG A 1 90 ? 2.424 -11.874 -5.377 1.00 96.94 90 ARG A N 1
ATOM 729 C CA . ARG A 1 90 ? 2.479 -12.317 -6.792 1.00 96.94 90 ARG A CA 1
ATOM 730 C C . ARG A 1 90 ? 1.120 -12.430 -7.500 1.00 96.94 90 ARG A C 1
ATOM 732 O O . ARG A 1 90 ? 1.054 -12.278 -8.711 1.00 96.94 90 ARG A O 1
ATOM 739 N N . ASN A 1 91 ? 0.051 -12.698 -6.746 1.00 96.44 91 ASN A N 1
ATOM 740 C CA . ASN A 1 91 ? -1.324 -12.800 -7.255 1.00 96.44 91 ASN A CA 1
ATOM 741 C C . ASN A 1 91 ? -2.169 -11.559 -6.916 1.00 96.44 91 ASN A C 1
ATOM 743 O O . ASN A 1 91 ? -3.385 -11.584 -7.075 1.00 96.44 91 ASN A O 1
ATOM 747 N N . ARG A 1 92 ? -1.540 -10.498 -6.400 1.00 97.62 92 ARG A N 1
ATOM 748 C CA . ARG A 1 92 ? -2.183 -9.262 -5.948 1.00 97.62 92 ARG A CA 1
ATOM 749 C C . ARG A 1 92 ? -1.679 -8.062 -6.740 1.00 97.62 92 ARG A C 1
ATOM 751 O O . ARG A 1 92 ? -1.267 -7.061 -6.164 1.00 97.62 92 ARG A O 1
ATOM 758 N N . VAL A 1 93 ? -1.667 -8.188 -8.066 1.00 98.44 93 VAL A N 1
ATOM 759 C CA . VAL A 1 93 ? -1.175 -7.153 -8.981 1.00 98.44 93 VAL A CA 1
ATOM 760 C C . VAL A 1 93 ? -2.281 -6.753 -9.948 1.00 98.44 93 VAL A C 1
ATOM 762 O O . VAL A 1 93 ? -2.770 -7.578 -10.718 1.00 98.44 93 VAL A O 1
ATOM 765 N N . PHE A 1 94 ? -2.633 -5.473 -9.940 1.00 98.12 94 PHE A N 1
ATOM 766 C CA . PHE A 1 94 ? -3.428 -4.822 -10.967 1.00 98.12 94 PHE A CA 1
ATOM 767 C C . PHE A 1 94 ? -2.497 -4.106 -11.941 1.00 98.12 94 PHE A C 1
ATOM 769 O O . PHE A 1 94 ? -1.771 -3.186 -11.562 1.00 98.12 94 PHE A O 1
ATOM 776 N N . ILE A 1 95 ? -2.546 -4.511 -13.209 1.00 96.75 95 ILE A N 1
ATOM 777 C CA . ILE A 1 95 ? -2.016 -3.705 -14.309 1.00 96.75 95 ILE A CA 1
ATOM 778 C C . ILE A 1 95 ? -3.164 -2.823 -14.784 1.00 96.75 95 ILE A C 1
ATOM 780 O O . ILE A 1 95 ? -4.101 -3.311 -15.415 1.00 96.75 95 ILE A O 1
ATOM 784 N N . VAL A 1 96 ? -3.123 -1.542 -14.430 1.00 95.44 96 VAL A N 1
ATOM 785 C CA . VAL A 1 96 ? -4.231 -0.613 -14.645 1.00 95.44 96 VAL A CA 1
ATOM 786 C C . VAL A 1 96 ? -3.709 0.717 -15.199 1.00 95.44 96 VAL A C 1
ATOM 788 O O . VAL A 1 96 ? -2.804 1.317 -14.618 1.00 95.44 96 VAL A O 1
ATOM 791 N N . PRO A 1 97 ? -4.242 1.200 -16.337 1.00 92.38 97 PRO A N 1
ATOM 792 C CA . PRO A 1 97 ? -3.788 2.455 -16.929 1.00 92.38 97 PRO A CA 1
ATOM 793 C C . PRO A 1 97 ? -4.264 3.683 -16.151 1.00 92.38 97 PRO A C 1
ATOM 795 O O . PRO A 1 97 ? -3.607 4.715 -16.227 1.00 92.38 97 PRO A O 1
ATOM 798 N N . ASP A 1 98 ? -5.376 3.566 -15.417 1.00 94.94 98 ASP A N 1
ATOM 799 C CA . ASP A 1 98 ? -5.965 4.619 -14.593 1.00 94.94 98 ASP A CA 1
ATOM 800 C C . ASP A 1 98 ? -6.337 4.078 -13.204 1.00 94.94 98 ASP A C 1
ATOM 802 O O . ASP A 1 98 ? -7.344 3.381 -13.036 1.00 94.94 98 ASP A O 1
ATOM 806 N N . LYS A 1 99 ? -5.509 4.415 -12.208 1.00 96.56 99 LYS A N 1
ATOM 807 C CA . LYS A 1 99 ? -5.650 3.955 -10.820 1.00 96.56 99 LYS A CA 1
ATOM 808 C C . LYS A 1 99 ? -6.841 4.588 -10.098 1.00 96.56 99 LYS A C 1
ATOM 810 O O . LYS A 1 99 ? -7.234 4.078 -9.054 1.00 96.56 99 LYS A O 1
ATOM 815 N N . THR A 1 100 ? -7.458 5.643 -10.643 1.00 96.06 100 THR A N 1
ATOM 816 C CA . THR A 1 100 ? -8.668 6.246 -10.051 1.00 96.06 100 THR A CA 1
ATOM 817 C C . THR A 1 100 ? -9.893 5.331 -10.138 1.00 96.06 100 THR A C 1
ATOM 819 O O . THR A 1 100 ? -10.839 5.512 -9.378 1.00 96.06 100 THR A O 1
ATOM 822 N N . ASN A 1 101 ? -9.844 4.296 -10.987 1.00 96.06 101 ASN A N 1
ATOM 823 C CA . ASN A 1 101 ? -10.886 3.270 -11.091 1.00 96.06 101 ASN A CA 1
ATOM 824 C C . ASN A 1 101 ? -10.798 2.181 -10.010 1.00 96.06 101 ASN A C 1
ATOM 826 O O . ASN A 1 101 ? -11.681 1.327 -9.925 1.00 96.06 101 ASN A O 1
ATOM 830 N N . LEU A 1 102 ? -9.729 2.162 -9.209 1.00 97.00 102 LEU A N 1
ATOM 831 C CA . LEU A 1 102 ? -9.589 1.216 -8.108 1.00 97.00 102 LEU A CA 1
ATOM 832 C C . LEU A 1 102 ? -10.355 1.719 -6.880 1.00 97.00 102 LEU A C 1
ATOM 834 O O . LEU A 1 102 ? -10.382 2.914 -6.597 1.00 97.00 102 LEU A O 1
ATOM 838 N N . ASN A 1 103 ? -10.943 0.795 -6.122 1.00 95.81 103 ASN A N 1
ATOM 839 C CA . ASN A 1 103 ? -11.622 1.106 -4.868 1.00 95.81 103 ASN A CA 1
ATOM 840 C C . ASN A 1 103 ? -10.815 0.558 -3.686 1.00 95.81 103 ASN A C 1
ATOM 842 O O . 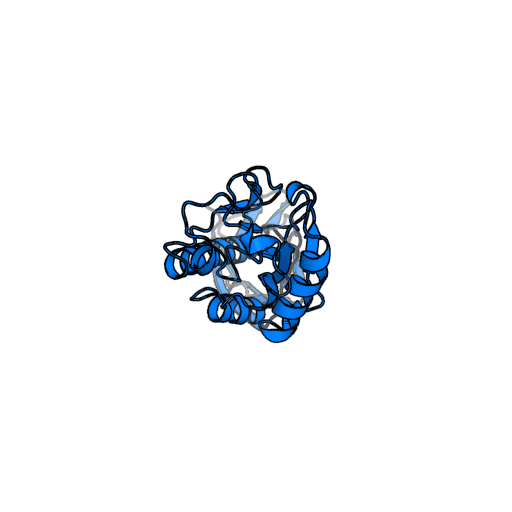ASN A 1 103 ? -10.494 -0.632 -3.653 1.00 95.81 103 ASN A O 1
ATOM 846 N N . GLY A 1 104 ? -10.449 1.426 -2.746 1.00 95.50 104 GLY A N 1
ATOM 847 C CA . GLY A 1 104 ? -9.675 1.085 -1.554 1.00 95.50 104 GLY A CA 1
ATOM 848 C C . GLY A 1 104 ? -9.369 2.318 -0.712 1.00 95.50 104 GLY A C 1
ATOM 849 O O . GLY A 1 104 ? -9.567 3.449 -1.150 1.00 95.50 104 GLY A O 1
ATOM 850 N N . GLU A 1 105 ? -8.901 2.116 0.516 1.00 97.31 105 GLU A N 1
ATOM 851 C CA . GLU A 1 105 ? -8.729 3.207 1.474 1.00 97.31 105 GLU A CA 1
ATOM 852 C C . GLU A 1 105 ? -7.471 4.035 1.249 1.00 97.31 105 GLU A C 1
ATOM 854 O O . GLU A 1 105 ? -7.457 5.194 1.674 1.00 97.31 105 GLU A O 1
ATOM 859 N N . PHE A 1 106 ? -6.443 3.458 0.618 1.00 98.25 106 PHE A N 1
ATOM 860 C CA . PHE A 1 106 ? -5.180 4.131 0.333 1.00 98.25 106 PHE A CA 1
ATOM 861 C C . PHE A 1 106 ? -4.613 3.775 -1.042 1.00 98.25 106 PHE A C 1
ATOM 863 O O . PHE A 1 106 ? -4.667 2.620 -1.463 1.00 98.25 106 PHE A O 1
ATOM 870 N N . LEU A 1 107 ? -3.986 4.764 -1.679 1.00 98.62 107 LEU A N 1
ATOM 871 C CA . LEU A 1 107 ? -3.071 4.587 -2.807 1.00 98.62 107 LEU A CA 1
ATOM 872 C C . LEU A 1 107 ? -1.750 5.289 -2.480 1.00 98.62 107 LEU A C 1
ATOM 874 O O . LEU A 1 107 ? -1.744 6.493 -2.226 1.00 98.62 107 LEU A O 1
ATOM 878 N N . ILE A 1 108 ? -0.649 4.539 -2.482 1.00 98.62 108 ILE A N 1
ATOM 879 C CA . ILE A 1 108 ? 0.712 5.052 -2.298 1.00 98.62 108 ILE A CA 1
ATOM 880 C C . ILE A 1 108 ? 1.405 5.042 -3.658 1.00 98.62 108 ILE A C 1
ATOM 882 O O . ILE A 1 108 ? 1.609 3.975 -4.233 1.00 98.62 108 ILE A O 1
ATOM 886 N N . ASP A 1 109 ? 1.763 6.222 -4.157 1.00 97.81 109 ASP A N 1
ATOM 887 C CA . ASP A 1 109 ? 2.273 6.410 -5.518 1.00 97.81 109 ASP A CA 1
ATOM 888 C C . ASP A 1 109 ? 3.235 7.596 -5.581 1.00 97.81 109 ASP A C 1
ATOM 890 O O . ASP A 1 109 ? 3.033 8.596 -4.882 1.00 97.81 109 ASP A O 1
ATOM 894 N N . ASP A 1 110 ? 4.255 7.525 -6.430 1.00 95.44 110 ASP A N 1
ATOM 895 C CA . ASP A 1 110 ? 5.149 8.653 -6.676 1.00 95.44 110 ASP A CA 1
ATOM 896 C C . ASP A 1 110 ? 4.603 9.642 -7.710 1.00 95.44 110 ASP A C 1
ATOM 898 O O . ASP A 1 110 ? 5.036 10.794 -7.736 1.00 95.44 110 ASP A O 1
ATOM 902 N N . ASP A 1 111 ? 3.585 9.275 -8.488 1.00 93.06 111 ASP A N 1
ATOM 903 C CA . ASP A 1 111 ? 2.984 10.184 -9.456 1.00 93.06 111 ASP A CA 1
ATOM 904 C C . ASP A 1 111 ? 1.795 10.971 -8.873 1.00 93.06 111 ASP A C 1
ATOM 906 O O . ASP A 1 111 ? 0.741 10.430 -8.525 1.00 93.06 111 ASP A O 1
ATOM 910 N N . LEU A 1 112 ? 1.938 12.300 -8.815 1.00 93.69 112 LEU A N 1
ATOM 911 C CA . LEU A 1 112 ? 0.910 13.220 -8.313 1.00 93.69 112 LEU A CA 1
ATOM 912 C C . LEU A 1 112 ? -0.388 13.212 -9.138 1.00 93.69 112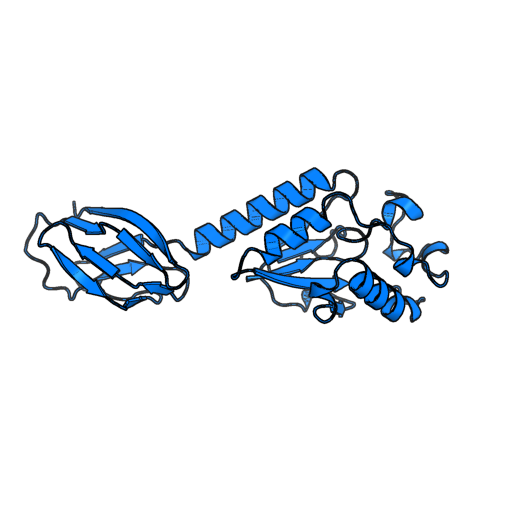 LEU A C 1
ATOM 914 O O . LEU A 1 112 ? -1.418 13.672 -8.634 1.00 93.69 112 LEU A O 1
ATOM 918 N N . LYS A 1 113 ? -0.389 12.686 -10.372 1.00 92.81 113 LYS A N 1
ATOM 919 C CA . LYS A 1 113 ? -1.603 12.620 -11.206 1.00 92.81 113 LYS A CA 1
ATOM 920 C C . LYS A 1 113 ? -2.723 11.800 -10.563 1.00 92.81 113 LYS A C 1
ATOM 922 O O . LYS A 1 113 ? -3.898 12.046 -10.836 1.00 92.81 113 LYS A O 1
ATOM 927 N N . TRP A 1 114 ? -2.378 10.881 -9.660 1.00 95.00 114 TRP A N 1
ATOM 928 C CA . TRP A 1 114 ? -3.335 10.056 -8.925 1.00 95.00 114 TRP A CA 1
ATOM 929 C C . TRP A 1 114 ? -3.955 10.740 -7.706 1.00 95.00 114 TRP A C 1
ATOM 931 O O . TRP A 1 114 ? -4.715 10.110 -6.976 1.00 95.00 114 TRP A O 1
ATOM 941 N N . GLY A 1 115 ? -3.728 12.043 -7.505 1.00 93.94 115 GLY A N 1
ATOM 942 C CA . GLY A 1 115 ? -4.336 12.811 -6.412 1.00 93.94 115 GLY A CA 1
ATOM 943 C C . GLY A 1 115 ? -5.874 12.829 -6.395 1.00 93.94 115 GLY A C 1
ATOM 944 O O . GLY A 1 115 ? -6.457 13.261 -5.407 1.00 93.94 115 GLY A O 1
ATOM 945 N N . LYS A 1 116 ? -6.534 12.354 -7.462 1.00 95.00 116 LYS A N 1
ATOM 946 C CA . LYS A 1 116 ? -7.994 12.158 -7.551 1.00 95.00 116 LYS A CA 1
ATOM 947 C C . LYS A 1 116 ? -8.458 10.736 -7.207 1.00 95.00 116 LYS A C 1
ATOM 949 O O . LYS A 1 116 ? -9.602 10.393 -7.491 1.00 95.00 116 LYS A O 1
ATOM 954 N N . PHE A 1 117 ? -7.582 9.894 -6.663 1.00 97.50 117 PHE A N 1
ATOM 955 C CA . PHE A 1 117 ? -7.961 8.573 -6.172 1.00 97.50 117 PHE A CA 1
ATOM 956 C C . PHE A 1 117 ? -9.130 8.680 -5.179 1.00 97.50 117 PHE A C 1
ATOM 958 O O . PHE A 1 117 ? -9.176 9.613 -4.382 1.00 97.50 117 PHE A O 1
ATOM 965 N N . VAL A 1 118 ? -10.086 7.746 -5.250 1.00 94.38 118 VAL A N 1
ATOM 966 C CA . VAL A 1 118 ? -11.320 7.797 -4.442 1.00 94.38 118 VAL A CA 1
ATOM 967 C C . VAL A 1 118 ? -11.043 7.667 -2.941 1.00 94.38 118 VAL A C 1
ATOM 969 O O . VAL A 1 118 ? -11.740 8.263 -2.121 1.00 94.38 118 VAL A O 1
ATOM 972 N N . GLY A 1 119 ? -10.019 6.887 -2.590 1.00 95.56 119 GLY A N 1
ATOM 973 C CA . GLY A 1 119 ? -9.506 6.776 -1.234 1.00 95.56 119 GLY A CA 1
ATOM 974 C C . GLY A 1 119 ? -8.489 7.862 -0.903 1.00 95.56 119 GLY A C 1
ATOM 975 O O . GLY A 1 119 ? -8.418 8.922 -1.515 1.00 95.56 119 GLY A O 1
ATOM 976 N N . GLU A 1 120 ? -7.653 7.590 0.090 1.00 97.31 120 GLU A N 1
ATOM 977 C CA . GLU A 1 120 ? -6.636 8.537 0.523 1.00 97.31 120 GLU A CA 1
ATOM 978 C C . GLU A 1 120 ? -5.345 8.353 -0.278 1.00 97.31 120 GLU A C 1
ATOM 980 O O . GLU A 1 120 ? -4.663 7.331 -0.187 1.00 97.31 120 GLU A O 1
ATOM 985 N N . PHE A 1 121 ? -5.008 9.358 -1.080 1.00 98.00 121 PHE A N 1
ATOM 986 C CA . PHE A 1 121 ? -3.764 9.381 -1.835 1.00 98.00 121 PHE A CA 1
ATOM 987 C C . PHE A 1 121 ? -2.582 9.804 -0.952 1.00 98.00 121 PHE A C 1
ATOM 989 O O . PHE A 1 121 ? -2.593 10.879 -0.346 1.00 98.00 121 PHE A O 1
ATOM 996 N N . ILE A 1 122 ? -1.529 8.986 -0.915 1.00 98.00 122 ILE A N 1
ATOM 997 C CA . ILE A 1 122 ? -0.268 9.295 -0.244 1.00 98.00 122 ILE A CA 1
ATOM 998 C C . ILE A 1 122 ? 0.830 9.403 -1.298 1.00 98.00 122 ILE A C 1
ATOM 1000 O O . ILE A 1 122 ? 1.339 8.400 -1.793 1.00 98.00 122 ILE A O 1
ATOM 1004 N N . HIS A 1 123 ? 1.248 10.634 -1.584 1.00 97.56 123 HIS A N 1
ATOM 1005 C CA . HIS A 1 123 ? 2.391 10.860 -2.461 1.00 97.56 123 HIS A CA 1
ATOM 1006 C C . HIS A 1 123 ? 3.693 10.326 -1.839 1.00 97.56 123 HIS A C 1
ATOM 1008 O O . HIS A 1 123 ? 4.061 10.692 -0.712 1.00 97.56 123 HIS A O 1
ATOM 1014 N N . PHE A 1 124 ? 4.397 9.493 -2.599 1.00 97.88 124 PHE A N 1
ATOM 1015 C CA . PHE A 1 124 ? 5.684 8.905 -2.269 1.00 97.88 124 PHE A CA 1
ATOM 1016 C C . PHE A 1 124 ? 6.807 9.663 -2.985 1.00 97.88 124 PHE A C 1
ATOM 1018 O O . PHE A 1 124 ? 6.842 9.738 -4.203 1.00 97.88 124 PHE A O 1
ATOM 1025 N N . ASN A 1 125 ? 7.752 10.233 -2.240 1.00 96.50 125 ASN A N 1
ATOM 1026 C CA . ASN A 1 125 ? 8.918 10.880 -2.830 1.00 96.50 125 ASN A CA 1
ATOM 1027 C C . ASN A 1 125 ? 10.085 9.876 -2.872 1.00 96.50 125 ASN A C 1
ATOM 1029 O O . ASN A 1 125 ? 10.690 9.616 -1.823 1.00 96.50 125 ASN A O 1
ATOM 1033 N N . PRO A 1 126 ? 10.461 9.360 -4.054 1.00 94.69 126 PRO A N 1
ATOM 1034 C CA . PRO A 1 126 ? 11.496 8.337 -4.194 1.00 94.69 126 PRO A CA 1
ATOM 1035 C C . PRO A 1 126 ? 12.889 8.831 -3.780 1.00 94.69 126 PRO A C 1
ATOM 1037 O O . PRO A 1 126 ? 13.773 8.017 -3.531 1.00 94.69 126 PRO A O 1
ATOM 1040 N N . ARG A 1 127 ? 13.106 10.150 -3.638 1.00 96.25 127 ARG A N 1
ATOM 1041 C CA . ARG A 1 127 ? 14.357 10.708 -3.091 1.00 96.25 127 ARG A CA 1
ATOM 1042 C C . ARG A 1 127 ? 14.506 10.462 -1.584 1.00 96.25 127 ARG A C 1
ATOM 1044 O O . ARG A 1 127 ? 15.618 10.529 -1.075 1.00 96.25 127 ARG A O 1
ATOM 1051 N N . ASN A 1 128 ? 13.410 10.201 -0.865 1.00 97.19 128 ASN A N 1
ATOM 1052 C CA . ASN A 1 128 ? 13.392 10.021 0.592 1.00 97.19 128 ASN A CA 1
ATOM 1053 C C . ASN A 1 128 ? 12.526 8.815 1.024 1.00 97.19 128 ASN A C 1
ATOM 1055 O O . ASN A 1 128 ? 11.609 8.974 1.841 1.00 97.19 128 ASN A O 1
ATOM 1059 N N . PRO A 1 129 ? 12.806 7.597 0.527 1.00 97.81 129 PRO A N 1
ATOM 1060 C CA . PRO A 1 129 ? 11.871 6.476 0.612 1.00 97.81 129 PRO A CA 1
ATOM 1061 C C . PRO A 1 129 ? 11.594 6.025 2.053 1.00 97.81 129 PRO A C 1
ATOM 1063 O O . PRO A 1 129 ? 10.443 5.795 2.417 1.00 97.81 129 PRO A O 1
ATOM 1066 N N . LEU A 1 130 ? 12.609 6.008 2.927 1.00 98.31 130 LEU A N 1
ATOM 1067 C CA . LEU A 1 130 ? 12.438 5.658 4.345 1.00 98.31 130 LEU A CA 1
ATOM 1068 C C . LEU A 1 130 ? 11.473 6.608 5.072 1.00 98.31 130 LEU A C 1
ATOM 1070 O O . LEU A 1 130 ? 10.646 6.174 5.873 1.00 98.31 130 LEU A O 1
ATOM 1074 N N . THR A 1 131 ? 11.561 7.911 4.795 1.00 98.31 131 THR A N 1
ATOM 1075 C CA . THR A 1 131 ? 10.655 8.915 5.372 1.00 98.31 131 THR A CA 1
ATOM 1076 C C . THR A 1 131 ? 9.236 8.725 4.847 1.00 98.31 131 THR A C 1
ATOM 1078 O O . THR A 1 131 ? 8.277 8.805 5.618 1.00 98.31 131 THR A O 1
ATOM 1081 N N . CYS A 1 132 ? 9.090 8.420 3.557 1.00 98.38 132 CYS A N 1
ATOM 1082 C CA . CYS A 1 132 ? 7.794 8.147 2.951 1.00 98.38 132 CYS A CA 1
ATOM 1083 C C . CYS A 1 132 ? 7.138 6.890 3.533 1.00 98.38 132 CYS A C 1
ATOM 1085 O O . CYS A 1 132 ? 5.984 6.973 3.947 1.00 98.38 132 CYS A O 1
ATOM 1087 N N . PHE A 1 133 ? 7.856 5.772 3.678 1.00 98.62 133 PHE A N 1
ATOM 1088 C CA . PHE A 1 133 ? 7.303 4.564 4.303 1.00 98.62 133 PHE A CA 1
ATOM 1089 C C . PHE A 1 133 ? 6.913 4.778 5.769 1.00 98.62 133 PHE A C 1
ATOM 1091 O O . PHE A 1 133 ? 5.836 4.345 6.181 1.00 98.62 133 PHE A O 1
ATOM 1098 N N . LYS A 1 134 ? 7.716 5.523 6.545 1.00 98.38 134 LYS A N 1
ATOM 1099 C CA . LYS A 1 134 ? 7.346 5.926 7.915 1.00 98.38 134 LYS A CA 1
ATOM 1100 C C . LYS A 1 134 ? 6.040 6.723 7.943 1.00 98.38 134 LYS A C 1
ATOM 1102 O O . LYS A 1 134 ? 5.172 6.451 8.770 1.00 98.38 134 LYS A O 1
ATOM 1107 N N . LYS A 1 135 ? 5.876 7.680 7.023 1.00 98.19 135 LYS A N 1
ATOM 1108 C CA . LYS A 1 135 ? 4.637 8.459 6.884 1.00 98.19 135 LYS A CA 1
ATOM 1109 C C . LYS A 1 135 ? 3.452 7.568 6.497 1.00 98.19 135 LYS A C 1
ATOM 1111 O O . LYS A 1 135 ? 2.400 7.688 7.119 1.00 98.19 135 LYS A O 1
ATOM 1116 N N . CYS A 1 136 ? 3.627 6.668 5.527 1.00 98.12 136 CYS A N 1
ATOM 1117 C CA . CYS A 1 136 ? 2.590 5.724 5.098 1.00 98.12 136 CYS A CA 1
ATOM 1118 C C . CYS A 1 136 ? 2.106 4.878 6.277 1.00 98.12 136 CYS A C 1
ATOM 1120 O O . CYS A 1 136 ? 0.913 4.858 6.570 1.00 98.12 136 CYS A O 1
ATOM 1122 N N . LYS A 1 137 ? 3.042 4.264 7.010 1.00 97.69 137 LYS A N 1
ATOM 1123 C CA . LYS A 1 137 ? 2.756 3.478 8.214 1.00 97.69 137 LYS A CA 1
ATOM 1124 C C . LYS A 1 137 ? 1.960 4.285 9.239 1.00 97.69 137 LYS A C 1
ATOM 1126 O O . LYS A 1 137 ? 0.895 3.849 9.656 1.00 97.69 137 LYS A O 1
ATOM 1131 N N . MET A 1 138 ? 2.409 5.496 9.567 1.00 97.38 138 MET A N 1
ATOM 1132 C CA . MET A 1 138 ? 1.713 6.372 10.516 1.00 97.38 138 MET A CA 1
ATOM 1133 C C . ME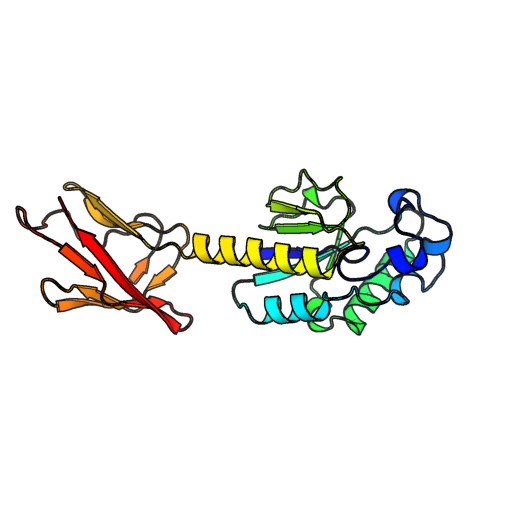T A 1 138 ? 0.270 6.694 10.084 1.00 97.38 138 MET A C 1
ATOM 1135 O O . MET A 1 138 ? -0.639 6.696 10.915 1.00 97.38 138 MET A O 1
ATOM 1139 N N . MET A 1 139 ? 0.041 6.980 8.799 1.00 97.00 139 MET A N 1
ATOM 1140 C CA . MET A 1 139 ? -1.294 7.299 8.273 1.00 97.00 139 MET A CA 1
ATOM 1141 C C . MET A 1 139 ? -2.217 6.075 8.296 1.00 97.00 139 MET A C 1
ATOM 1143 O O . MET A 1 139 ? -3.357 6.169 8.754 1.00 97.00 139 MET A O 1
ATOM 1147 N N . ILE A 1 140 ? -1.698 4.918 7.885 1.00 95.56 140 ILE A N 1
ATOM 1148 C CA . ILE A 1 140 ? -2.410 3.638 7.909 1.00 95.56 140 ILE A CA 1
ATOM 1149 C C . ILE A 1 140 ? -2.772 3.256 9.351 1.00 95.56 140 ILE A C 1
ATOM 1151 O O . ILE A 1 140 ? -3.937 2.988 9.636 1.00 95.56 140 ILE A O 1
ATOM 1155 N N . GLU A 1 141 ? -1.824 3.317 10.290 1.00 92.75 141 GLU A N 1
ATOM 1156 C CA . GLU A 1 141 ? -2.062 3.039 11.715 1.00 92.75 141 GLU A CA 1
ATOM 1157 C C . GLU A 1 141 ? -3.098 3.985 12.327 1.00 92.75 141 GLU A C 1
ATOM 1159 O O . GLU A 1 141 ? -3.940 3.561 13.119 1.00 92.75 141 GLU A O 1
ATOM 1164 N N . ARG A 1 142 ? -3.071 5.271 11.960 1.00 90.06 142 ARG A N 1
ATOM 1165 C CA . ARG A 1 142 ? -4.085 6.233 12.407 1.00 90.06 142 ARG A CA 1
ATOM 1166 C C . ARG A 1 142 ? -5.474 5.842 11.907 1.00 90.06 142 ARG A C 1
ATOM 1168 O O . ARG A 1 142 ? -6.432 5.924 12.674 1.00 90.06 142 ARG A O 1
ATOM 1175 N N . LYS A 1 143 ? -5.594 5.398 10.653 1.00 87.69 143 LYS A N 1
ATOM 1176 C CA . LYS A 1 143 ? -6.874 4.959 10.081 1.00 87.69 143 LYS A CA 1
ATOM 1177 C C . LYS A 1 143 ? -7.360 3.659 10.716 1.00 87.69 143 LYS A C 1
ATOM 1179 O O . LYS A 1 143 ? -8.533 3.581 11.068 1.00 87.69 143 LYS A O 1
ATOM 1184 N N . LEU A 1 144 ? -6.459 2.710 10.981 1.00 83.75 144 LEU A N 1
ATOM 1185 C CA . LEU A 1 144 ? -6.762 1.498 11.749 1.00 83.75 144 LEU A CA 1
ATOM 1186 C C . LEU A 1 144 ? -7.291 1.843 13.148 1.00 83.75 144 LEU A C 1
ATOM 1188 O O . LEU A 1 144 ? -8.379 1.402 13.512 1.00 83.75 144 LEU A O 1
ATOM 1192 N N . LYS A 1 145 ? -6.601 2.710 13.898 1.00 77.75 145 LYS A N 1
ATOM 1193 C CA . LYS A 1 145 ? -7.055 3.163 15.227 1.00 77.75 145 LYS A CA 1
ATOM 1194 C C . LYS A 1 145 ? -8.424 3.840 15.176 1.00 77.75 145 LYS A C 1
ATOM 1196 O O . LYS A 1 145 ? -9.282 3.528 15.992 1.00 77.75 145 LYS A O 1
ATOM 1201 N N . ASN A 1 146 ? -8.648 4.719 14.199 1.00 68.38 146 ASN A N 1
ATOM 1202 C CA . ASN A 1 146 ? -9.936 5.391 14.018 1.00 68.38 146 ASN A CA 1
ATOM 1203 C C . ASN A 1 146 ? -11.058 4.419 13.621 1.00 68.38 146 ASN A C 1
ATOM 1205 O O . ASN A 1 146 ? -12.201 4.618 14.017 1.00 68.38 146 ASN A O 1
ATOM 1209 N N . SER A 1 147 ? -10.757 3.374 12.845 1.00 63.41 147 SER A N 1
ATOM 1210 C CA . SER A 1 147 ? -11.738 2.338 12.488 1.00 63.41 147 SER A CA 1
ATOM 1211 C C . SER A 1 147 ? -12.133 1.457 13.679 1.00 63.41 147 SER A C 1
ATOM 1213 O O . SER A 1 147 ? -13.237 0.917 13.699 1.00 63.41 147 SER A O 1
ATOM 1215 N N . ARG A 1 148 ? -11.256 1.379 14.690 1.00 63.41 148 ARG A N 1
ATOM 1216 C CA . ARG A 1 148 ? -11.446 0.686 15.974 1.00 63.41 148 ARG A CA 1
ATOM 1217 C C . ARG A 1 148 ? -11.926 1.613 17.093 1.00 63.41 148 ARG A C 1
ATOM 1219 O O . ARG A 1 148 ? -11.857 1.261 18.272 1.00 63.41 148 ARG A O 1
ATOM 1226 N N . GLU A 1 149 ? -12.379 2.818 16.754 1.00 63.19 149 GLU A N 1
ATOM 1227 C CA . GLU A 1 149 ? -12.934 3.738 17.736 1.00 63.19 149 GLU A CA 1
ATOM 1228 C C . GLU A 1 149 ? -14.248 3.162 18.273 1.00 63.19 149 GLU A C 1
ATOM 1230 O O . GLU A 1 149 ? -15.261 3.111 17.579 1.00 63.19 149 GLU A O 1
ATOM 1235 N N . LEU A 1 150 ? -14.177 2.685 19.512 1.00 63.84 150 LEU A N 1
ATOM 1236 C CA . LEU A 1 150 ? -15.314 2.330 20.339 1.00 63.84 150 LEU A CA 1
ATOM 1237 C C . LEU A 1 150 ? -15.515 3.457 21.348 1.00 63.84 150 LEU A C 1
ATOM 1239 O O . LEU A 1 150 ? -14.630 3.721 22.172 1.00 63.84 150 LEU A O 1
ATOM 1243 N N . SER A 1 151 ? -16.676 4.091 21.292 1.00 66.12 151 SER A N 1
ATOM 1244 C CA . SER A 1 151 ? -17.179 4.950 22.353 1.00 66.12 151 SER A CA 1
ATOM 1245 C C . SER A 1 151 ? -18.568 4.487 22.771 1.00 66.12 151 SER A C 1
ATOM 1247 O O . SER A 1 151 ? -19.196 3.644 22.130 1.00 66.12 151 SER A O 1
ATOM 1249 N N . LEU A 1 152 ? -19.025 4.997 23.905 1.00 67.19 152 LEU A N 1
ATOM 1250 C CA . LEU A 1 152 ? -20.402 4.843 24.328 1.00 67.19 152 LEU A CA 1
ATOM 1251 C C . LEU A 1 152 ? -21.111 6.188 24.143 1.00 67.19 152 LEU A C 1
ATOM 1253 O O . LEU A 1 152 ? -20.489 7.246 24.256 1.00 67.19 152 LEU A O 1
ATOM 1257 N N . SER A 1 153 ? -22.406 6.156 23.873 1.00 69.19 153 SER A N 1
ATOM 1258 C CA . SER A 1 153 ? -23.280 7.321 24.006 1.00 69.19 153 SER A CA 1
ATOM 1259 C C . SER A 1 153 ? -24.482 6.960 24.865 1.00 69.19 153 SER A C 1
ATOM 1261 O O . SER A 1 153 ? -24.804 5.784 25.022 1.00 69.19 153 SER A O 1
ATOM 1263 N N . TYR A 1 154 ? -25.130 7.966 25.446 1.00 66.62 154 TYR A N 1
ATOM 1264 C CA . TYR A 1 154 ? -26.352 7.779 26.215 1.00 66.62 154 TYR A CA 1
ATOM 1265 C C . TYR A 1 154 ? -27.414 8.800 25.833 1.00 66.62 154 TYR A C 1
ATOM 1267 O O . TYR A 1 154 ? -27.120 9.986 25.677 1.00 66.62 154 TYR A O 1
ATOM 1275 N N . ASN A 1 155 ? -28.658 8.336 25.760 1.00 65.69 155 ASN A N 1
ATOM 1276 C CA . ASN A 1 155 ? -29.845 9.173 25.671 1.00 65.69 155 ASN A CA 1
ATOM 1277 C C . ASN A 1 155 ? -30.972 8.555 26.513 1.00 65.69 155 ASN A C 1
ATOM 1279 O O . ASN A 1 155 ? -31.211 7.355 26.441 1.00 65.69 155 ASN A O 1
ATOM 1283 N N . TYR A 1 156 ? -31.724 9.382 27.243 1.00 63.59 156 TYR A N 1
ATOM 1284 C CA . TYR A 1 156 ? -32.913 8.971 28.001 1.00 63.59 156 TYR A CA 1
ATOM 1285 C C . TYR A 1 156 ? -33.960 8.195 27.189 1.00 63.59 156 TYR A C 1
ATOM 1287 O O . TYR A 1 156 ? -34.701 7.407 27.759 1.00 63.59 156 TYR A O 1
ATOM 1295 N N . SER A 1 157 ? -34.043 8.423 25.878 1.00 64.75 157 SER A N 1
ATOM 1296 C CA . SER A 1 157 ? -34.993 7.737 24.989 1.00 64.75 157 SER A CA 1
ATOM 1297 C C . SER A 1 157 ? -34.447 6.455 24.360 1.00 64.75 157 SER A C 1
ATOM 1299 O O . SER A 1 157 ? -35.232 5.632 23.904 1.00 64.75 157 SER A O 1
ATOM 1301 N N . GLU A 1 158 ? -33.126 6.264 24.342 1.00 64.69 158 GLU A N 1
ATOM 1302 C CA . GLU A 1 158 ? -32.485 5.177 23.587 1.00 64.69 158 GLU A CA 1
ATOM 1303 C C . GLU A 1 158 ? -31.504 4.337 24.421 1.00 64.69 158 GLU A C 1
ATOM 1305 O O . GLU A 1 158 ? -30.900 3.404 23.898 1.00 64.69 158 GLU A O 1
ATOM 1310 N N . GLY A 1 159 ? -31.325 4.686 25.697 1.00 68.62 159 GLY A N 1
ATOM 1311 C CA . GLY A 1 159 ? -30.380 4.071 26.620 1.00 68.62 159 GLY A CA 1
ATOM 1312 C C . GLY A 1 159 ? -28.918 4.278 26.221 1.00 68.62 159 GLY A C 1
ATOM 1313 O O . GLY A 1 159 ? -28.557 5.311 25.653 1.00 68.62 159 GLY A O 1
ATOM 1314 N N . VAL A 1 160 ? -28.051 3.327 26.582 1.00 71.12 160 VAL A N 1
ATOM 1315 C CA . VAL A 1 160 ? -26.611 3.391 26.276 1.00 71.12 160 VAL A CA 1
ATOM 1316 C C . VAL A 1 160 ? -26.350 2.647 24.975 1.00 71.12 160 VAL A C 1
ATOM 1318 O O . VAL A 1 160 ? -26.674 1.464 24.858 1.00 71.12 160 VAL A O 1
ATOM 1321 N N . LYS A 1 161 ? -25.720 3.317 24.016 1.00 74.88 161 LYS A N 1
ATOM 1322 C CA . LYS A 1 161 ? -25.337 2.743 22.728 1.00 74.88 161 LYS A CA 1
ATOM 1323 C C . LYS A 1 161 ? -23.834 2.572 22.632 1.00 74.88 161 LYS A C 1
ATOM 1325 O O . LYS A 1 161 ? -23.072 3.424 23.086 1.00 74.88 161 LYS A O 1
ATOM 1330 N N . VAL A 1 162 ? -23.420 1.500 21.969 1.00 71.06 162 VAL A N 1
ATOM 1331 C CA . VAL A 1 162 ? -22.092 1.425 21.371 1.00 71.06 162 VAL A CA 1
ATOM 1332 C C . VAL A 1 162 ? -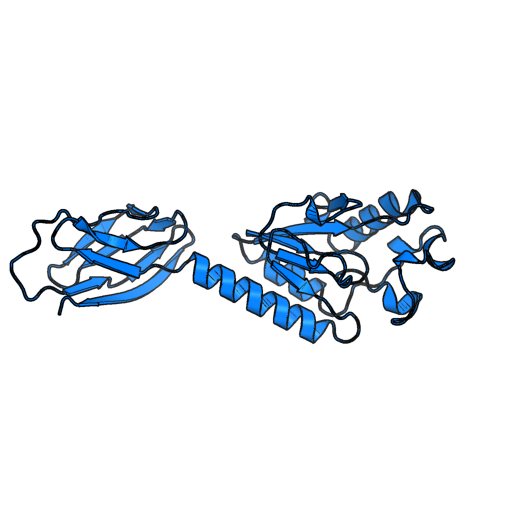22.080 2.321 20.144 1.00 71.06 162 VAL A C 1
ATOM 1334 O O . VAL A 1 162 ? -22.885 2.164 19.226 1.00 71.06 162 VAL A O 1
ATOM 1337 N N . VAL A 1 163 ? -21.145 3.260 20.136 1.00 70.69 163 VAL A N 1
ATOM 1338 C CA . VAL A 1 163 ? -20.808 4.056 18.966 1.00 70.69 163 VAL A CA 1
ATOM 1339 C C . VAL A 1 163 ? -19.519 3.493 18.391 1.00 70.69 163 VAL A C 1
ATOM 1341 O O . VAL A 1 163 ? -18.464 3.490 19.028 1.00 70.69 163 VAL A O 1
ATOM 1344 N N . ASN A 1 164 ? -19.626 2.997 17.169 1.00 66.88 164 ASN A N 1
ATOM 1345 C CA . ASN A 1 164 ? -18.534 2.448 16.391 1.00 66.88 164 ASN A CA 1
ATOM 1346 C C . ASN A 1 164 ? -18.699 2.814 14.918 1.00 66.88 164 ASN A C 1
ATOM 1348 O O . ASN A 1 164 ? -19.807 2.983 14.419 1.00 66.88 164 ASN A O 1
ATOM 1352 N N . LYS A 1 165 ? -17.570 2.907 14.212 1.00 62.19 165 LYS A N 1
ATOM 1353 C CA . LYS A 1 165 ? -17.535 3.201 12.768 1.00 62.19 165 LYS A CA 1
ATOM 1354 C C . LYS A 1 165 ? -17.557 1.951 11.890 1.00 62.19 165 LYS A C 1
ATOM 1356 O O . LYS A 1 165 ? -17.688 2.056 10.676 1.00 62.19 165 LYS A O 1
ATOM 1361 N N . THR A 1 166 ? -17.349 0.780 12.482 1.00 59.69 166 THR A N 1
ATOM 1362 C CA . THR A 1 166 ? -17.243 -0.496 11.771 1.00 59.69 166 THR A CA 1
ATOM 1363 C C . THR A 1 166 ? -17.908 -1.603 12.573 1.00 59.69 166 THR A C 1
ATOM 1365 O O . THR A 1 166 ? -17.927 -1.551 13.803 1.00 59.69 166 THR A O 1
ATOM 1368 N N . ASN A 1 167 ? -18.435 -2.615 11.881 1.00 63.09 167 ASN A N 1
ATOM 1369 C CA . ASN A 1 167 ? -18.935 -3.821 12.534 1.00 63.09 167 ASN A CA 1
ATOM 1370 C C . ASN A 1 167 ? -17.804 -4.485 13.321 1.00 63.09 167 ASN A C 1
ATOM 1372 O O . ASN A 1 167 ? -16.712 -4.695 12.794 1.00 63.09 167 ASN A O 1
ATOM 1376 N N . MET A 1 168 ? -18.080 -4.831 14.570 1.00 67.50 168 MET A N 1
ATOM 1377 C CA . MET A 1 168 ? -17.133 -5.470 15.462 1.00 67.50 168 MET A CA 1
ATOM 1378 C C . MET A 1 168 ? -17.841 -6.491 16.340 1.00 67.50 168 MET A C 1
ATOM 1380 O O . MET A 1 168 ? -18.972 -6.296 16.779 1.00 67.50 168 MET A O 1
ATOM 1384 N N . ASP A 1 169 ? -17.139 -7.571 16.630 1.00 66.62 169 ASP A N 1
ATOM 1385 C CA . ASP A 1 169 ? -17.573 -8.563 17.597 1.00 66.62 169 ASP A CA 1
ATOM 1386 C C . ASP A 1 169 ? -16.856 -8.283 18.920 1.00 66.62 169 ASP A C 1
ATOM 1388 O O . ASP A 1 169 ? -15.623 -8.302 19.001 1.00 66.62 169 ASP A O 1
ATOM 1392 N N . ILE A 1 170 ? -17.641 -8.001 19.953 1.00 68.00 170 ILE A N 1
ATOM 1393 C CA . ILE A 1 170 ? -17.182 -7.731 21.310 1.00 68.00 170 ILE A CA 1
ATOM 1394 C C . ILE A 1 170 ? -17.402 -8.996 22.134 1.00 68.00 170 ILE A C 1
ATOM 1396 O O . ILE A 1 170 ? -18.538 -9.406 22.375 1.00 68.00 170 ILE A O 1
ATOM 1400 N N . LYS A 1 171 ? -16.321 -9.612 22.612 1.00 65.62 171 LYS A N 1
ATOM 1401 C CA . LYS A 1 171 ? -16.422 -10.833 23.417 1.00 65.62 171 LYS A CA 1
ATOM 1402 C C . LYS A 1 171 ? -17.029 -10.581 24.783 1.00 65.62 171 LYS A C 1
ATOM 1404 O O . LYS A 1 171 ? -17.775 -11.432 25.253 1.00 65.62 171 LYS A O 1
ATOM 1409 N N . LYS A 1 172 ? -16.701 -9.455 25.424 1.00 68.56 172 LYS A N 1
ATOM 1410 C CA . LYS A 1 172 ? -17.144 -9.162 26.787 1.00 68.56 172 LYS A CA 1
ATOM 1411 C C . LYS A 1 172 ? -17.176 -7.668 27.106 1.00 68.56 172 LYS A C 1
ATOM 1413 O O . LYS A 1 172 ? -16.274 -6.938 26.705 1.00 68.56 172 LYS A O 1
ATOM 1418 N N . ILE A 1 173 ? -18.192 -7.252 27.860 1.00 70.75 173 ILE A N 1
ATOM 1419 C CA . ILE A 1 173 ? -18.335 -5.948 28.519 1.00 70.75 173 ILE A CA 1
ATOM 1420 C C . ILE A 1 173 ? -18.700 -6.215 29.982 1.00 70.75 173 ILE A C 1
ATOM 1422 O O . ILE A 1 173 ? -19.636 -6.965 30.248 1.00 70.75 173 ILE A O 1
ATOM 1426 N N . VAL A 1 174 ? -17.984 -5.605 30.929 1.00 67.56 174 VAL A N 1
ATOM 1427 C CA . VAL A 1 174 ? -18.292 -5.680 32.370 1.00 67.56 174 VAL A CA 1
ATOM 1428 C C . VAL A 1 174 ? -18.635 -4.294 32.882 1.00 67.56 174 VAL A C 1
ATOM 1430 O O . VAL A 1 174 ? -17.865 -3.365 32.649 1.00 67.56 174 VAL A O 1
ATOM 1433 N N . MET A 1 175 ? -19.761 -4.187 33.581 1.00 66.44 175 MET A N 1
ATOM 1434 C CA . MET A 1 175 ? -20.288 -2.961 34.170 1.00 66.44 175 MET A CA 1
ATOM 1435 C C . MET A 1 175 ? -19.799 -2.779 35.605 1.00 66.44 175 MET A C 1
ATOM 1437 O O . MET A 1 175 ? -20.128 -3.597 36.462 1.00 66.44 175 MET A O 1
ATOM 1441 N N . ALA A 1 176 ? -19.107 -1.681 35.922 1.00 60.56 176 ALA A N 1
ATOM 1442 C CA . ALA A 1 176 ? -18.615 -1.504 37.296 1.00 60.56 176 ALA A CA 1
ATOM 1443 C C . ALA A 1 176 ? -19.709 -1.213 38.342 1.00 60.56 176 ALA A C 1
ATOM 1445 O O . ALA A 1 176 ? -19.517 -1.539 39.510 1.00 60.56 176 ALA A O 1
ATOM 1446 N N . LYS A 1 177 ? -20.849 -0.606 37.965 1.00 62.22 177 LYS A N 1
ATOM 1447 C CA . LYS A 1 177 ? -21.882 -0.195 38.942 1.00 62.22 177 LYS A CA 1
ATOM 1448 C C . LYS A 1 177 ? -22.565 -1.384 39.629 1.00 62.22 177 LYS A C 1
ATOM 1450 O O . LYS A 1 177 ? -22.904 -1.282 40.803 1.00 62.22 177 LYS A O 1
ATOM 1455 N N . ASP A 1 178 ? -22.784 -2.486 38.915 1.00 63.62 178 ASP A N 1
ATOM 1456 C CA . ASP A 1 178 ? -23.503 -3.658 39.437 1.00 63.62 178 ASP A CA 1
ATOM 1457 C C . ASP A 1 178 ? -22.909 -5.014 39.025 1.00 63.62 178 ASP A C 1
ATOM 1459 O O . ASP A 1 178 ? -23.481 -6.058 39.337 1.00 63.62 178 ASP A O 1
ATOM 1463 N N . GLY A 1 179 ? -21.762 -5.022 38.342 1.00 65.44 179 GLY A N 1
ATOM 1464 C CA . GLY A 1 179 ? -21.065 -6.241 37.943 1.00 65.44 179 GLY A CA 1
ATOM 1465 C C . GLY A 1 179 ? -21.722 -7.005 36.794 1.00 65.44 179 GLY A C 1
ATOM 1466 O O . GLY A 1 179 ? -21.298 -8.126 36.510 1.00 65.44 179 GLY A O 1
ATOM 1467 N N . ARG A 1 180 ? -22.742 -6.448 36.121 1.00 69.81 180 ARG A N 1
ATOM 1468 C CA . ARG A 1 180 ? -23.345 -7.099 34.949 1.00 69.81 180 ARG A CA 1
ATOM 1469 C C . ARG A 1 180 ? -22.301 -7.340 33.863 1.00 69.81 180 ARG A C 1
ATOM 1471 O O . ARG A 1 180 ? -21.506 -6.460 33.531 1.00 69.81 180 ARG A O 1
ATOM 1478 N N . VAL A 1 181 ? -22.345 -8.540 33.294 1.00 71.88 181 VAL A N 1
ATOM 1479 C CA . VAL A 1 181 ? -21.461 -8.976 32.215 1.00 71.88 181 VAL A CA 1
ATOM 1480 C C . VAL A 1 181 ? -22.296 -9.239 30.972 1.00 71.88 181 VAL A C 1
ATOM 1482 O O . VAL A 1 181 ? -23.280 -9.974 31.028 1.00 71.88 181 VAL A O 1
ATOM 1485 N N . PHE A 1 182 ? -21.881 -8.661 29.854 1.00 73.19 182 PHE A N 1
ATOM 1486 C CA . PHE A 1 182 ? -22.423 -8.954 28.535 1.00 73.19 182 PHE A CA 1
ATOM 1487 C C . PHE A 1 182 ? -21.351 -9.638 27.715 1.00 73.19 182 PHE A C 1
ATOM 1489 O O . PHE A 1 182 ? -20.213 -9.177 27.707 1.00 73.19 182 PHE A O 1
ATOM 1496 N N . GLU A 1 183 ? -21.706 -10.708 27.018 1.00 77.25 183 GLU A N 1
ATOM 1497 C CA . GLU A 1 183 ? -20.757 -11.495 26.239 1.00 77.25 183 GLU A CA 1
ATOM 1498 C C . GLU A 1 183 ? -21.248 -11.671 24.804 1.00 77.25 183 GLU A C 1
ATOM 1500 O O . GLU A 1 183 ? -22.452 -11.689 24.548 1.00 77.25 183 GLU A O 1
ATOM 1505 N N . ASN A 1 184 ? -20.305 -11.821 23.873 1.00 75.44 184 ASN A N 1
ATOM 1506 C CA . ASN A 1 184 ? -20.557 -12.105 22.456 1.00 75.44 184 ASN A CA 1
ATOM 1507 C C . ASN A 1 184 ? -21.505 -11.100 21.769 1.00 75.44 184 ASN A C 1
ATOM 1509 O O . ASN A 1 184 ? -22.410 -11.482 21.023 1.00 75.44 184 ASN A O 1
ATOM 1513 N N . ILE A 1 185 ? -21.299 -9.804 22.013 1.00 73.00 185 ILE A N 1
ATOM 1514 C CA . ILE A 1 185 ? -22.090 -8.732 21.408 1.00 73.00 185 ILE A CA 1
ATOM 1515 C C . ILE A 1 185 ? -21.580 -8.461 19.993 1.00 73.00 185 ILE A C 1
ATOM 1517 O O . ILE A 1 185 ? -20.428 -8.076 19.800 1.00 73.00 185 ILE A O 1
ATOM 1521 N N . LYS A 1 186 ? -22.464 -8.571 19.002 1.00 69.50 186 LYS A N 1
ATOM 1522 C CA . LYS A 1 186 ? -22.207 -8.047 17.658 1.00 69.50 186 LYS A CA 1
ATOM 1523 C C . LYS A 1 186 ? -22.519 -6.558 17.643 1.00 69.50 186 LYS A C 1
ATOM 1525 O O . LYS A 1 186 ? -23.684 -6.181 17.559 1.00 69.50 186 LYS A O 1
ATOM 1530 N N . ALA A 1 187 ? -21.501 -5.716 17.755 1.00 66.94 187 ALA A N 1
ATOM 1531 C CA . ALA A 1 187 ? -21.658 -4.274 17.676 1.00 66.94 187 ALA A CA 1
ATOM 1532 C C . ALA A 1 187 ? -21.556 -3.805 16.218 1.00 66.94 187 ALA A C 1
ATOM 1534 O O . ALA A 1 187 ? -20.521 -3.919 15.570 1.00 66.94 187 ALA A O 1
ATOM 1535 N N . HIS A 1 188 ? -22.630 -3.226 15.707 1.00 67.62 188 HIS A N 1
ATOM 1536 C CA . HIS A 1 188 ? -22.651 -2.399 14.503 1.00 67.62 188 HIS A CA 1
ATOM 1537 C C . HIS A 1 188 ? -23.023 -0.970 14.903 1.00 67.62 188 HIS A C 1
ATOM 1539 O O . HIS A 1 188 ? -23.381 -0.728 16.059 1.00 67.62 188 HIS A O 1
ATOM 1545 N N . GLU A 1 189 ? -22.954 -0.034 13.958 1.00 63.94 189 GLU A N 1
ATOM 1546 C CA . GLU A 1 189 ? -23.315 1.357 14.226 1.00 63.94 189 GLU A CA 1
ATOM 1547 C C . GLU A 1 189 ? -24.707 1.427 14.883 1.00 63.94 189 GLU A C 1
ATOM 1549 O O . GLU A 1 189 ? -25.683 0.866 14.372 1.00 63.94 189 GLU A O 1
ATOM 1554 N N . GLY A 1 190 ? -24.772 2.047 16.067 1.00 60.69 190 GLY A N 1
ATOM 1555 C CA . GLY A 1 190 ? -26.013 2.267 16.810 1.00 60.69 190 GLY A CA 1
ATOM 1556 C C . GLY A 1 190 ? -26.518 1.097 17.661 1.00 60.69 190 GLY A C 1
ATOM 1557 O O . GLY A 1 190 ? -27.672 1.151 18.091 1.00 60.69 190 GLY A O 1
ATOM 1558 N N . VAL A 1 191 ? -25.709 0.063 17.933 1.00 72.00 191 VAL A N 1
ATOM 1559 C CA . VAL A 1 191 ? -26.118 -1.034 18.831 1.00 72.00 191 VAL A CA 1
ATOM 1560 C C . VAL A 1 191 ? -26.432 -0.512 20.227 1.00 72.00 191 VAL A C 1
ATOM 1562 O O . VAL A 1 191 ? -25.581 0.050 20.914 1.00 72.00 191 VAL A O 1
ATOM 1565 N N . VAL A 1 192 ? -27.671 -0.735 20.653 1.00 69.00 192 VAL A N 1
ATOM 1566 C CA . VAL A 1 192 ? -28.165 -0.412 21.990 1.00 69.00 192 VAL A CA 1
ATOM 1567 C C . VAL A 1 192 ? -27.753 -1.530 22.948 1.00 69.00 192 VAL A C 1
ATOM 1569 O O . VAL A 1 192 ? -28.102 -2.688 22.736 1.00 69.00 192 VAL A O 1
ATOM 1572 N N . LEU A 1 193 ? -27.008 -1.189 24.001 1.00 66.81 193 LEU A N 1
ATOM 1573 C CA . LEU A 1 193 ? -26.656 -2.118 25.082 1.00 66.81 193 LEU A CA 1
ATOM 1574 C C . LEU A 1 193 ? -27.748 -2.185 26.158 1.00 66.81 193 LEU A C 1
ATOM 1576 O O . LEU A 1 193 ? -27.888 -3.209 26.823 1.00 66.81 193 LEU A O 1
ATOM 1580 N N . PHE A 1 194 ? -28.511 -1.101 26.338 1.00 67.81 194 PHE A N 1
ATOM 1581 C CA . PHE A 1 194 ? -29.550 -0.978 27.364 1.00 67.81 194 PHE A CA 1
ATOM 1582 C C . PHE A 1 194 ? -30.776 -0.255 26.814 1.00 67.81 194 PHE A C 1
ATOM 1584 O O . PHE A 1 194 ? -30.627 0.779 26.178 1.00 67.81 194 PHE A O 1
ATOM 1591 N N . ASP A 1 195 ? -31.970 -0.750 27.126 1.00 57.62 195 ASP A N 1
ATOM 1592 C CA . ASP A 1 195 ? -33.237 -0.049 26.878 1.00 57.62 195 ASP A CA 1
ATOM 1593 C C . ASP A 1 195 ? -33.351 1.192 27.811 1.00 57.62 195 ASP A C 1
ATOM 1595 O O . ASP A 1 195 ? -32.787 1.163 28.911 1.00 57.62 195 ASP A O 1
ATOM 1599 N N . PRO A 1 196 ? -34.071 2.273 27.443 1.00 53.50 196 PRO A N 1
ATOM 1600 C CA . PRO A 1 196 ? -34.300 3.514 28.208 1.00 53.50 196 PRO A CA 1
ATOM 1601 C C . PRO A 1 196 ? -34.730 3.423 29.685 1.00 53.50 196 PRO A C 1
ATOM 1603 O O . PRO A 1 196 ? -34.826 4.459 30.339 1.00 53.50 196 PRO A O 1
ATOM 1606 N N . GLN A 1 197 ? -34.961 2.243 30.265 1.00 54.44 197 GLN A N 1
ATOM 1607 C CA . GLN A 1 197 ? -35.297 2.093 31.690 1.00 54.44 197 GLN A CA 1
ATOM 1608 C C . GLN A 1 197 ? -34.052 2.103 32.600 1.00 54.44 197 GLN A C 1
ATOM 1610 O O . GLN A 1 197 ? -33.873 1.235 33.457 1.00 54.44 197 GLN A O 1
ATOM 1615 N N . VAL A 1 198 ? -33.162 3.078 32.409 1.00 55.47 198 VAL A N 1
ATOM 1616 C CA . VAL A 1 198 ? -32.016 3.314 33.303 1.00 55.47 198 VAL A CA 1
ATOM 1617 C C . VAL A 1 198 ? -32.500 4.119 34.527 1.00 55.47 198 VAL A C 1
ATOM 1619 O O . VAL A 1 198 ? -33.344 4.998 34.358 1.00 55.47 198 VAL A O 1
ATOM 1622 N N . PRO A 1 199 ? -32.030 3.834 35.762 1.00 49.28 199 PRO A N 1
ATOM 1623 C CA . PRO A 1 199 ? -32.562 4.454 36.980 1.00 49.28 199 PRO A CA 1
ATOM 1624 C C . PRO A 1 199 ? -32.462 5.984 36.979 1.00 49.28 199 PRO A C 1
ATOM 1626 O O . PRO A 1 199 ? -31.516 6.550 36.427 1.00 49.28 199 PRO A O 1
ATOM 1629 N N . GLU A 1 200 ? -33.407 6.648 37.648 1.00 51.84 200 GLU A N 1
ATOM 1630 C CA . GLU A 1 200 ? -33.404 8.101 37.837 1.00 51.84 200 GLU A CA 1
ATOM 1631 C C . GLU A 1 200 ? -32.130 8.559 38.584 1.00 51.84 200 GLU A C 1
ATOM 1633 O O . GLU A 1 200 ? -32.023 8.404 39.797 1.00 51.84 200 GLU A O 1
ATOM 1638 N N . LYS A 1 201 ? -31.196 9.160 37.824 1.00 50.34 201 LYS A N 1
ATOM 1639 C CA . LYS A 1 201 ? -29.958 9.863 38.239 1.00 50.34 201 LYS A CA 1
ATOM 1640 C C . LYS A 1 201 ? -28.815 9.004 38.825 1.00 50.34 201 LYS A C 1
ATOM 1642 O O . LYS A 1 201 ? -28.981 7.847 39.203 1.00 50.34 201 LYS A O 1
ATOM 1647 N N . ASP A 1 202 ? -27.610 9.586 38.813 1.00 53.59 202 ASP A N 1
ATOM 1648 C CA . ASP A 1 202 ? -26.360 9.062 39.392 1.00 53.59 202 ASP A CA 1
ATOM 1649 C C . ASP A 1 202 ? -25.938 7.664 38.900 1.00 53.59 202 ASP A C 1
ATOM 1651 O O . ASP A 1 202 ? -25.717 6.723 39.677 1.00 53.59 202 ASP A O 1
ATOM 1655 N N . TRP A 1 203 ? -25.820 7.478 37.584 1.00 55.00 203 TRP A N 1
ATOM 1656 C CA . TRP A 1 203 ? -25.288 6.238 37.018 1.00 55.00 203 TRP A CA 1
ATOM 1657 C C . TRP A 1 203 ? -24.014 6.474 36.197 1.00 55.00 203 TRP A C 1
ATOM 1659 O O . TRP A 1 203 ? -23.796 7.515 35.587 1.00 55.00 203 TRP A O 1
ATOM 1669 N N . CYS A 1 204 ? -23.133 5.477 36.235 1.00 52.47 204 CYS A N 1
ATOM 1670 C CA . CYS A 1 204 ? -21.875 5.436 35.503 1.00 52.47 204 CYS A CA 1
ATOM 1671 C C . CYS A 1 204 ? -21.817 4.087 34.789 1.00 52.47 204 CYS A C 1
ATOM 1673 O O . CYS A 1 204 ? -22.112 3.051 35.397 1.00 52.47 204 CYS A O 1
ATOM 1675 N N . VAL A 1 205 ? -21.472 4.107 33.504 1.00 55.62 205 VAL A N 1
ATOM 1676 C CA . VAL A 1 205 ? -21.101 2.904 32.761 1.00 55.62 205 VAL A CA 1
ATOM 1677 C C . VAL A 1 205 ? -19.589 2.910 32.658 1.00 55.62 205 VAL A C 1
ATOM 1679 O O . VAL A 1 205 ? -19.002 3.608 31.834 1.00 55.62 205 VAL A O 1
ATOM 1682 N N . ASP A 1 206 ? -18.954 2.119 33.506 1.00 57.84 206 ASP A N 1
ATOM 1683 C CA . ASP A 1 206 ? -17.547 1.790 33.353 1.00 57.84 206 ASP A CA 1
ATOM 1684 C C . ASP A 1 206 ? -17.460 0.434 32.668 1.00 57.84 206 ASP A C 1
ATOM 1686 O O . ASP A 1 206 ? -17.915 -0.565 33.225 1.00 57.84 206 ASP A O 1
ATOM 1690 N N . ILE A 1 207 ? -16.867 0.406 31.478 1.00 60.78 207 ILE A N 1
ATOM 1691 C CA . ILE A 1 207 ? -16.437 -0.829 30.836 1.00 60.78 207 ILE A CA 1
ATOM 1692 C C . ILE A 1 207 ? -15.061 -1.186 31.397 1.00 60.78 207 ILE A C 1
ATOM 1694 O O . ILE A 1 207 ? -14.065 -0.523 31.080 1.00 60.78 207 ILE A O 1
ATOM 1698 N N . GLU A 1 208 ? -14.979 -2.250 32.199 1.00 56.34 208 GLU A N 1
ATOM 1699 C CA . GLU A 1 208 ? -13.698 -2.694 32.767 1.00 56.34 208 GLU A CA 1
ATOM 1700 C C . GLU A 1 208 ? -12.702 -3.101 31.678 1.00 56.34 208 GLU A C 1
ATOM 1702 O O . GLU A 1 208 ? -11.539 -2.676 31.703 1.00 56.34 208 GLU A O 1
ATOM 1707 N N . TYR A 1 209 ? -13.163 -3.882 30.697 1.00 61.41 209 TYR A N 1
ATOM 1708 C CA . TYR A 1 209 ? -12.426 -4.173 29.477 1.00 61.41 209 TYR A CA 1
ATOM 1709 C C . TYR A 1 209 ? -13.334 -4.622 28.325 1.00 61.41 209 TYR A C 1
ATOM 1711 O O . TYR A 1 209 ? -14.443 -5.100 28.547 1.00 61.41 209 TYR A O 1
ATOM 1719 N N . VAL A 1 210 ? -12.824 -4.462 27.105 1.00 62.94 210 VAL A N 1
ATOM 1720 C CA . VAL A 1 210 ? -13.371 -4.968 25.842 1.00 62.94 210 VAL A CA 1
ATOM 1721 C C . VAL A 1 210 ? -12.334 -5.900 25.254 1.00 62.94 210 VAL A C 1
ATOM 1723 O O . VAL A 1 210 ? -11.164 -5.524 25.187 1.00 62.94 210 VAL A O 1
ATOM 1726 N N . GLU A 1 211 ? -12.752 -7.091 24.844 1.00 59.56 211 GLU A N 1
ATOM 1727 C CA . GLU A 1 211 ? -11.916 -8.009 24.075 1.00 59.56 211 GLU A CA 1
ATOM 1728 C C . GLU A 1 211 ? -12.523 -8.200 22.681 1.00 59.56 211 GLU A C 1
ATOM 1730 O O . GLU A 1 211 ? -13.692 -8.576 22.560 1.00 59.56 211 GLU A O 1
ATOM 1735 N N . TRP A 1 212 ? -11.743 -7.922 21.638 1.00 62.94 212 TRP A N 1
ATOM 1736 C CA . TRP A 1 212 ? -12.143 -8.143 20.247 1.00 62.94 212 TRP A CA 1
ATOM 1737 C C . TRP A 1 212 ? -11.888 -9.600 19.835 1.00 62.94 212 TRP A C 1
ATOM 1739 O O . TRP A 1 212 ? -11.143 -10.340 20.483 1.00 62.94 212 TRP A O 1
ATOM 1749 N N . MET A 1 213 ? -12.513 -10.049 18.744 1.00 54.53 213 MET A N 1
ATOM 1750 C CA . MET A 1 213 ? -12.347 -11.427 18.244 1.00 54.53 213 MET A CA 1
ATOM 1751 C C . MET A 1 213 ? -10.907 -11.784 17.862 1.00 54.53 213 MET A C 1
ATOM 1753 O O . MET A 1 213 ? -10.531 -12.953 17.935 1.00 54.53 213 MET A O 1
ATOM 1757 N N . ASP A 1 214 ? -10.093 -10.794 17.507 1.00 55.31 214 ASP A N 1
ATOM 1758 C CA . ASP A 1 214 ? -8.662 -10.950 17.235 1.00 55.31 214 ASP A CA 1
ATOM 1759 C C . ASP A 1 214 ? -7.799 -11.115 18.506 1.00 55.31 214 ASP A C 1
ATOM 1761 O O . ASP A 1 214 ? -6.618 -11.442 18.397 1.00 55.31 214 ASP A O 1
ATOM 1765 N N . GLY A 1 215 ? -8.389 -10.966 19.699 1.00 55.28 215 GLY A N 1
ATOM 1766 C CA . GLY A 1 215 ? -7.724 -11.102 20.996 1.00 55.28 215 GLY A CA 1
ATOM 1767 C C . GLY A 1 215 ? -7.163 -9.797 21.569 1.00 55.28 215 GLY A C 1
ATOM 1768 O O . GLY A 1 215 ? -6.547 -9.837 22.636 1.00 55.28 215 GLY A O 1
ATOM 1769 N N . GLU A 1 216 ? -7.359 -8.646 20.913 1.00 60.28 216 GLU A N 1
ATOM 1770 C CA . GLU A 1 216 ? -6.972 -7.352 21.486 1.00 60.28 216 GLU A CA 1
ATOM 1771 C C . GLU A 1 216 ? -7.840 -7.022 22.713 1.00 60.28 216 GLU A C 1
ATOM 1773 O O . GLU A 1 216 ? -9.037 -7.301 22.723 1.00 60.28 216 GLU A O 1
ATOM 1778 N N . ILE A 1 217 ? -7.247 -6.420 23.756 1.00 61.16 217 ILE A N 1
ATOM 1779 C CA . ILE A 1 217 ? -7.942 -6.041 24.997 1.00 61.16 217 ILE A CA 1
ATOM 1780 C C . ILE A 1 217 ? -7.761 -4.546 25.265 1.00 61.16 217 ILE A C 1
ATOM 1782 O O . ILE A 1 217 ? -6.638 -4.075 25.452 1.00 61.16 217 ILE A O 1
ATOM 1786 N N . ARG A 1 218 ? -8.861 -3.802 25.410 1.00 66.38 218 ARG A N 1
ATOM 1787 C CA . ARG A 1 218 ? -8.847 -2.400 25.863 1.00 66.38 218 ARG A CA 1
ATOM 1788 C C . ARG A 1 218 ? -9.486 -2.302 27.233 1.00 66.38 218 ARG A C 1
ATOM 1790 O O . ARG A 1 218 ? -10.595 -2.777 27.419 1.00 66.38 218 ARG A O 1
ATOM 1797 N N . LYS A 1 219 ? -8.795 -1.682 28.190 1.00 60.62 219 LYS A N 1
ATOM 1798 C CA . LYS A 1 219 ? -9.247 -1.551 29.584 1.00 60.62 219 LYS A CA 1
ATOM 1799 C C . LYS A 1 219 ? -9.770 -0.138 29.863 1.00 60.62 219 LYS A C 1
ATOM 1801 O O . LYS A 1 219 ? -9.174 0.820 29.376 1.00 60.62 219 LYS A O 1
ATOM 1806 N N . LYS A 1 220 ? -10.809 -0.028 30.699 1.00 60.34 220 LYS A N 1
ATOM 1807 C CA . LYS A 1 220 ? -11.361 1.223 31.262 1.00 60.34 220 LYS A CA 1
ATOM 1808 C C . LYS A 1 220 ? -11.897 2.232 30.233 1.00 60.34 220 LYS A C 1
ATOM 1810 O O . LYS A 1 220 ? -11.332 3.312 30.071 1.00 60.34 220 LYS A O 1
ATOM 1815 N N . VAL A 1 221 ? -13.012 1.918 29.572 1.00 62.19 221 VAL A N 1
ATOM 1816 C CA . VAL A 1 221 ? -13.803 2.939 28.850 1.00 62.19 221 VAL A CA 1
ATOM 1817 C C . VAL A 1 221 ? -14.887 3.443 29.801 1.00 62.19 221 VAL A C 1
ATOM 1819 O O . VAL A 1 221 ? -15.726 2.659 30.229 1.00 62.19 221 VAL A O 1
ATOM 1822 N N . ARG A 1 222 ? -14.844 4.727 30.171 1.00 57.56 222 ARG A N 1
ATOM 1823 C CA . ARG A 1 222 ? -15.735 5.333 31.171 1.00 57.56 222 ARG A CA 1
ATOM 1824 C C . ARG A 1 222 ? -16.733 6.274 30.509 1.00 57.56 222 ARG A C 1
ATOM 1826 O O . ARG A 1 222 ? -16.318 7.157 29.761 1.00 57.56 222 ARG A O 1
ATOM 1833 N N . LEU A 1 223 ? -18.017 6.098 30.809 1.00 53.59 223 LEU A N 1
ATOM 1834 C CA . LEU A 1 223 ? -19.074 7.044 30.475 1.00 53.59 223 LEU A CA 1
ATOM 1835 C C . LEU A 1 223 ? -19.804 7.470 31.756 1.00 53.59 223 LEU A C 1
ATOM 1837 O O . LEU A 1 223 ? -20.394 6.641 32.449 1.00 53.59 223 LEU A O 1
ATOM 1841 N N . GLU A 1 224 ? -19.770 8.765 32.053 1.00 49.06 224 GLU A N 1
ATOM 1842 C CA . GLU A 1 224 ? -20.501 9.372 33.167 1.00 49.06 224 GLU A CA 1
ATOM 1843 C C . GLU A 1 224 ? -21.723 10.118 32.614 1.00 49.06 224 GLU A C 1
ATOM 1845 O O . GLU A 1 224 ? -21.599 10.870 31.644 1.00 49.06 224 GLU A O 1
ATOM 1850 N N . SER A 1 225 ? -22.903 9.931 33.215 1.00 39.03 225 SER A N 1
ATOM 1851 C CA . SER A 1 225 ? -23.995 10.891 33.040 1.00 39.03 225 SER A CA 1
ATOM 1852 C C . SER A 1 225 ? -23.730 12.085 33.958 1.00 39.03 225 SER A C 1
ATOM 1854 O O . SER A 1 225 ? -23.592 11.880 35.166 1.00 39.03 225 SER A O 1
ATOM 1856 N N . HIS A 1 226 ? -23.652 13.299 33.411 1.00 42.34 226 HIS A N 1
ATOM 1857 C CA . HIS A 1 226 ? -23.761 14.516 34.223 1.00 42.34 226 HIS A CA 1
ATOM 1858 C C . HIS A 1 226 ? -25.198 14.719 34.707 1.00 42.34 226 HIS A C 1
ATOM 1860 O O . HIS A 1 226 ? -26.132 14.429 33.920 1.00 42.34 226 HIS A O 1
#

InterPro domains:
  IPR010708 5'(3')-deoxyribonucleotidase [PF06941] (33-112)
  IPR023214 HAD superfamily [G3DSA:3.40.50.1000] (31-176)
  IPR036412 HAD-like superfamily [SSF56784] (2-113)

Sequence (226 aa):
MIVYLDMDGVLANIHQKIGFDTPIDATPPEILKHGFFQSLEVMNGAAEFVNWALDHRELELWIATKIPSDNPYAATEKLLWVRENFFYLRNRVFIVPDKTNLNGEFLIDDDLKWGKFVGEFIHFNPRNPLTCFKKCKMMIERKLKNSRELSLSYNYSEGVKVVNKTNMDIKKIVMAKDGRVFENIKAHEGVVLFDPQVPEKDWCVDIEYVEWMDGEIRKKVRLESH